Protein AF-A0A2G8L8P5-F1 (afdb_monomer_lite)

Structure (mmCIF, N/CA/C/O backbone):
data_AF-A0A2G8L8P5-F1
#
_entry.id   AF-A0A2G8L8P5-F1
#
loop_
_atom_site.group_PDB
_atom_site.id
_atom_site.type_symbol
_atom_site.label_atom_id
_atom_site.label_alt_id
_atom_site.label_comp_id
_atom_site.label_asym_id
_atom_site.label_entity_id
_atom_site.label_seq_id
_atom_site.pdbx_PDB_ins_code
_atom_site.Cartn_x
_atom_site.Cartn_y
_atom_site.Cartn_z
_atom_site.occupancy
_atom_site.B_iso_or_equiv
_atom_site.auth_seq_id
_atom_site.auth_comp_id
_atom_site.auth_asym_id
_atom_site.auth_atom_id
_atom_site.pdbx_PDB_model_num
ATOM 1 N N . MET A 1 1 ? 29.210 6.444 -9.069 1.00 29.59 1 MET A N 1
ATOM 2 C CA . MET A 1 1 ? 28.571 5.129 -8.882 1.00 29.59 1 MET A CA 1
ATOM 3 C C . MET A 1 1 ? 27.091 5.355 -9.103 1.00 29.59 1 MET A C 1
ATOM 5 O O . MET A 1 1 ? 26.389 5.757 -8.190 1.00 29.59 1 MET A O 1
ATOM 9 N N . PHE A 1 2 ? 26.685 5.284 -10.366 1.00 36.03 2 PHE A N 1
ATOM 10 C CA . PHE A 1 2 ? 25.280 5.262 -10.742 1.00 36.03 2 PHE A CA 1
ATOM 11 C C . PHE A 1 2 ? 24.683 3.933 -10.255 1.00 36.03 2 PHE A C 1
ATOM 13 O O . PHE A 1 2 ? 25.421 2.949 -10.174 1.00 36.03 2 PHE A O 1
ATOM 20 N N . VAL A 1 3 ? 23.368 3.833 -10.089 1.00 43.69 3 VAL A N 1
ATOM 21 C CA . VAL A 1 3 ? 22.711 2.532 -10.300 1.00 43.69 3 VAL A CA 1
ATOM 22 C C . VAL A 1 3 ? 22.468 2.357 -11.818 1.00 43.69 3 VAL A C 1
ATOM 24 O O . VAL A 1 3 ? 21.423 1.934 -12.272 1.00 43.69 3 VAL A O 1
ATOM 27 N N . SER A 1 4 ? 23.462 2.709 -12.651 1.00 47.38 4 SER A N 1
ATOM 28 C CA . SER A 1 4 ? 23.425 2.583 -14.115 1.00 47.38 4 SER A CA 1
ATOM 29 C C . SER A 1 4 ? 23.691 1.125 -14.459 1.00 47.38 4 SER A C 1
ATOM 31 O O . SER A 1 4 ? 24.840 0.706 -14.617 1.00 47.38 4 SER A O 1
ATOM 33 N N . GLY A 1 5 ? 22.639 0.324 -14.493 1.00 52.06 5 GLY A N 1
ATOM 34 C CA . GLY A 1 5 ? 22.720 -1.070 -14.930 1.00 52.06 5 GLY A CA 1
ATOM 35 C C . GLY A 1 5 ? 21.639 -1.457 -15.929 1.00 52.06 5 GLY A C 1
ATOM 36 O O . GLY A 1 5 ? 21.677 -2.565 -16.461 1.00 52.06 5 GLY A O 1
ATOM 37 N N . LEU A 1 6 ? 20.674 -0.573 -16.182 1.00 58.09 6 LEU A N 1
ATOM 38 C CA . LEU A 1 6 ? 19.640 -0.808 -17.173 1.00 58.09 6 LEU A CA 1
ATOM 39 C C . LEU A 1 6 ? 20.175 -0.397 -18.547 1.00 58.09 6 LEU A C 1
ATOM 41 O O . LEU A 1 6 ? 20.714 0.690 -18.718 1.00 58.09 6 LEU A O 1
ATOM 45 N N . SER A 1 7 ? 20.081 -1.330 -19.491 1.00 64.06 7 SER A N 1
ATOM 46 C CA . SER A 1 7 ? 20.456 -1.144 -20.894 1.00 64.06 7 SER A CA 1
ATOM 47 C C . SER A 1 7 ? 19.718 0.036 -21.516 1.00 64.06 7 SER A C 1
ATOM 49 O O . SER A 1 7 ? 18.575 0.276 -21.145 1.00 64.06 7 SER A O 1
ATOM 51 N N . ASP A 1 8 ? 20.312 0.713 -22.499 1.00 74.12 8 ASP A N 1
ATOM 52 C CA . ASP A 1 8 ? 19.611 1.730 -23.303 1.00 74.12 8 ASP A CA 1
ATOM 53 C C . ASP A 1 8 ? 18.510 1.110 -24.194 1.00 74.12 8 ASP A C 1
ATOM 55 O O . ASP A 1 8 ? 17.698 1.818 -24.785 1.00 74.12 8 ASP A O 1
ATOM 59 N N . ASP A 1 9 ? 18.461 -0.223 -24.301 1.00 84.44 9 ASP A N 1
ATOM 60 C CA . ASP A 1 9 ? 17.405 -0.945 -25.006 1.00 84.44 9 ASP A CA 1
ATOM 61 C C . ASP A 1 9 ? 16.148 -1.105 -24.134 1.00 84.44 9 ASP A C 1
ATOM 63 O O . ASP A 1 9 ? 16.126 -1.879 -23.170 1.00 84.44 9 ASP A O 1
ATOM 67 N N . GLU A 1 10 ? 15.058 -0.442 -24.537 1.00 86.56 10 GLU A N 1
ATOM 68 C CA . GLU A 1 10 ? 13.733 -0.548 -23.912 1.00 86.56 10 GLU A CA 1
ATOM 69 C C . GLU A 1 10 ? 13.267 -2.003 -23.724 1.00 86.56 10 GLU A C 1
ATOM 71 O O . GLU A 1 10 ? 12.556 -2.315 -22.760 1.00 86.56 10 GLU A O 1
ATOM 76 N N . THR A 1 11 ? 13.638 -2.910 -24.636 1.00 86.81 11 THR A N 1
ATOM 77 C CA . THR A 1 11 ? 13.249 -4.326 -24.564 1.00 86.81 11 THR A CA 1
ATOM 78 C C . THR A 1 11 ? 13.912 -4.999 -23.371 1.00 86.81 11 THR A C 1
ATOM 80 O O . THR A 1 11 ? 13.237 -5.645 -22.563 1.00 86.81 11 THR A O 1
ATOM 83 N N . GLN A 1 12 ? 15.218 -4.800 -23.215 1.00 87.06 12 GLN A N 1
ATOM 84 C CA . GLN A 1 12 ? 15.970 -5.306 -22.078 1.00 87.06 12 GLN A CA 1
ATOM 85 C C . GLN A 1 12 ? 15.520 -4.659 -20.758 1.00 87.06 12 GLN A C 1
ATOM 87 O O . GLN A 1 12 ? 15.358 -5.374 -19.768 1.00 87.06 12 GLN A O 1
ATOM 92 N N . GLN A 1 13 ? 15.242 -3.350 -20.735 1.00 89.81 13 GLN A N 1
ATOM 93 C CA . GLN A 1 13 ? 14.684 -2.672 -19.554 1.00 89.81 13 GLN A CA 1
ATOM 94 C C . GLN A 1 13 ? 13.337 -3.279 -19.128 1.00 89.81 13 GLN A C 1
ATOM 96 O O . GLN A 1 13 ? 13.139 -3.616 -17.959 1.00 89.81 13 GLN A O 1
ATOM 101 N N . THR A 1 14 ? 12.430 -3.479 -20.092 1.00 90.38 14 THR A N 1
ATOM 102 C CA . THR A 1 14 ? 11.118 -4.108 -19.866 1.00 90.38 14 THR A CA 1
ATOM 103 C C . THR A 1 14 ? 11.284 -5.520 -19.300 1.00 90.38 14 THR A C 1
ATOM 105 O O . THR A 1 14 ? 10.604 -5.889 -18.344 1.00 90.38 14 THR A O 1
ATOM 108 N N . TYR A 1 15 ? 12.205 -6.311 -19.859 1.00 90.56 15 TYR A N 1
ATOM 109 C CA . TYR A 1 15 ? 12.471 -7.673 -19.395 1.00 90.56 15 TYR A CA 1
ATOM 110 C C . TYR A 1 15 ? 12.980 -7.707 -17.947 1.00 90.56 15 TYR A C 1
ATOM 112 O O . TYR A 1 15 ? 12.487 -8.495 -17.140 1.00 90.56 15 TYR A O 1
ATOM 120 N N . ILE A 1 16 ? 13.919 -6.823 -17.590 1.00 91.31 16 ILE A N 1
ATOM 121 C CA . ILE A 1 16 ? 14.451 -6.737 -16.222 1.00 91.31 16 ILE A CA 1
ATOM 122 C C . ILE A 1 16 ? 13.334 -6.389 -15.231 1.00 91.31 16 ILE A C 1
ATOM 124 O O . ILE A 1 16 ? 13.173 -7.073 -14.219 1.00 91.31 16 ILE A O 1
ATOM 128 N N . LEU A 1 17 ? 12.523 -5.372 -15.535 1.00 93.19 17 LEU A N 1
ATOM 129 C CA . LEU A 1 17 ? 11.397 -4.973 -14.687 1.00 93.19 17 LEU A CA 1
ATOM 130 C C . LEU A 1 17 ? 10.361 -6.098 -14.546 1.00 93.19 17 LEU A C 1
ATOM 132 O O . LEU A 1 17 ? 9.857 -6.340 -13.448 1.00 93.19 17 LEU A O 1
ATOM 136 N N . TYR A 1 18 ? 10.076 -6.832 -15.622 1.00 92.56 18 TYR A N 1
ATOM 137 C CA . TYR A 1 18 ? 9.172 -7.980 -15.583 1.00 92.56 18 TYR A CA 1
ATOM 138 C C . TYR A 1 18 ? 9.672 -9.088 -14.641 1.00 92.56 18 TYR A C 1
ATOM 140 O O . TYR A 1 18 ? 8.906 -9.601 -13.819 1.00 92.56 18 TYR A O 1
ATOM 148 N N . GLU A 1 19 ? 10.961 -9.429 -14.700 1.00 93.00 19 GLU A N 1
ATOM 149 C CA . GLU A 1 19 ? 11.543 -10.446 -13.820 1.00 93.00 19 GLU A CA 1
ATOM 150 C C . GLU A 1 19 ? 11.578 -9.998 -12.350 1.00 93.00 19 GLU A C 1
ATOM 152 O O . GLU A 1 19 ? 11.257 -10.794 -11.464 1.00 93.00 19 GLU A O 1
ATOM 157 N N . LEU A 1 20 ? 11.872 -8.722 -12.072 1.00 93.69 20 LEU A N 1
ATOM 158 C CA . LEU A 1 20 ? 11.808 -8.168 -10.711 1.00 93.69 20 LEU A CA 1
ATOM 159 C C . LEU A 1 20 ? 10.391 -8.256 -10.126 1.00 93.69 20 LEU A C 1
ATOM 161 O O . LEU A 1 20 ? 10.219 -8.656 -8.971 1.00 93.69 20 LEU A O 1
ATOM 165 N N . GLN A 1 21 ? 9.372 -7.937 -10.929 1.00 91.50 21 GLN A N 1
ATOM 166 C CA . GLN A 1 21 ? 7.969 -8.065 -10.535 1.00 91.50 21 GLN A CA 1
ATOM 167 C C . GLN A 1 21 ? 7.609 -9.524 -10.219 1.00 91.50 21 GLN A C 1
ATOM 169 O O . GLN A 1 21 ? 6.993 -9.807 -9.190 1.00 91.50 21 GLN A O 1
ATOM 174 N N . LYS A 1 22 ? 8.005 -10.461 -11.086 1.00 90.62 22 LYS A N 1
ATOM 175 C CA . LYS A 1 22 ? 7.733 -11.898 -10.927 1.00 90.62 22 LYS A CA 1
ATOM 176 C C . LYS A 1 22 ? 8.379 -12.484 -9.669 1.00 90.62 22 LYS A C 1
ATOM 178 O O . LYS A 1 22 ? 7.794 -13.357 -9.035 1.00 90.62 22 LYS A O 1
ATOM 183 N N . GLN A 1 23 ? 9.553 -11.983 -9.293 1.00 92.00 23 GLN A N 1
ATOM 184 C CA . GLN A 1 23 ? 10.257 -12.366 -8.066 1.00 92.00 23 GLN A CA 1
ATOM 185 C C . GLN A 1 23 ? 9.723 -11.651 -6.811 1.00 92.00 23 GLN A C 1
ATOM 187 O O . GLN A 1 23 ? 10.193 -11.918 -5.708 1.00 92.00 23 GLN A O 1
ATOM 192 N N . GLY A 1 24 ? 8.755 -10.736 -6.949 1.00 89.50 24 GLY A N 1
ATOM 193 C CA . GLY A 1 24 ? 8.222 -9.949 -5.834 1.00 89.50 24 GLY A CA 1
ATOM 194 C C . GLY A 1 24 ? 9.226 -8.944 -5.257 1.00 89.50 24 GLY A C 1
ATOM 195 O O . GLY A 1 24 ? 9.065 -8.494 -4.122 1.00 89.50 24 GLY A O 1
ATOM 196 N N . MET A 1 25 ? 10.263 -8.575 -6.018 1.00 92.75 25 MET A N 1
ATOM 197 C CA . MET A 1 25 ? 11.330 -7.656 -5.603 1.00 92.75 25 MET A CA 1
ATOM 198 C C . MET A 1 25 ? 10.901 -6.188 -5.737 1.00 92.75 25 MET A C 1
ATOM 200 O O . MET A 1 25 ? 11.571 -5.377 -6.371 1.00 92.75 25 MET A O 1
ATOM 204 N N . TRP A 1 26 ? 9.772 -5.835 -5.127 1.00 93.75 26 TRP A N 1
ATOM 205 C CA . TRP A 1 26 ? 9.068 -4.577 -5.381 1.00 93.75 26 TRP A CA 1
ATOM 206 C C . TRP A 1 26 ? 9.872 -3.307 -5.105 1.00 93.75 26 TRP A C 1
ATOM 208 O O . TRP A 1 26 ? 9.777 -2.379 -5.894 1.00 93.75 26 TRP A O 1
ATOM 218 N N . ASN A 1 27 ? 10.690 -3.238 -4.050 1.00 91.50 27 ASN A N 1
ATOM 219 C CA . ASN A 1 27 ? 11.490 -2.023 -3.821 1.00 91.50 27 ASN A CA 1
ATOM 220 C C . ASN A 1 27 ? 12.518 -1.808 -4.947 1.00 91.50 27 ASN A C 1
ATOM 222 O O . ASN A 1 27 ? 12.636 -0.702 -5.455 1.00 91.50 27 ASN A O 1
ATOM 226 N N . VAL A 1 28 ? 13.195 -2.880 -5.383 1.00 92.19 28 VAL A N 1
ATOM 227 C CA . VAL A 1 28 ? 14.168 -2.815 -6.490 1.00 92.19 28 VAL A CA 1
ATOM 228 C C . VAL A 1 28 ? 13.455 -2.511 -7.804 1.00 92.19 28 VAL A C 1
ATOM 230 O O . VAL A 1 28 ? 13.924 -1.694 -8.583 1.00 92.19 28 VAL A O 1
ATOM 233 N N . PHE A 1 29 ? 12.289 -3.124 -8.026 1.00 94.38 29 PHE A N 1
ATOM 234 C CA . PHE A 1 29 ? 11.432 -2.792 -9.158 1.00 94.38 29 PHE A CA 1
ATOM 235 C C . PHE A 1 29 ? 11.084 -1.301 -9.180 1.00 94.38 29 PHE A C 1
ATOM 237 O O . PHE A 1 29 ? 11.199 -0.686 -10.228 1.00 94.38 29 PHE A O 1
ATOM 244 N N . ILE A 1 30 ? 10.667 -0.725 -8.048 1.00 94.75 30 ILE A N 1
ATOM 245 C CA . ILE A 1 30 ? 10.256 0.682 -7.955 1.00 94.75 30 ILE A CA 1
ATOM 246 C C . ILE A 1 30 ? 11.441 1.618 -8.214 1.00 94.75 30 ILE A C 1
ATOM 248 O O . ILE A 1 30 ? 11.274 2.612 -8.917 1.00 94.75 30 ILE A O 1
ATOM 252 N N . ASP A 1 31 ? 12.631 1.280 -7.717 1.00 92.12 31 ASP A N 1
ATOM 253 C CA . ASP A 1 31 ? 13.847 2.046 -8.007 1.00 92.12 31 ASP A CA 1
ATOM 254 C C . ASP A 1 31 ? 14.172 2.018 -9.503 1.00 92.12 31 ASP A C 1
ATOM 256 O O . ASP A 1 31 ? 14.277 3.067 -10.133 1.00 92.12 31 ASP A O 1
ATOM 260 N N . CYS A 1 32 ? 14.212 0.828 -10.109 1.00 92.44 32 CYS A N 1
ATOM 261 C CA . CYS A 1 32 ? 14.435 0.682 -11.547 1.00 92.44 32 CYS A CA 1
ATOM 262 C C . CYS A 1 32 ? 13.332 1.355 -12.384 1.00 92.44 32 CYS A C 1
ATOM 264 O O . CYS A 1 32 ? 13.611 1.948 -13.421 1.00 92.44 32 CYS A O 1
ATOM 266 N N . PHE A 1 33 ? 12.074 1.291 -11.945 1.00 93.75 33 PHE A N 1
ATOM 267 C CA . PHE A 1 33 ? 10.941 1.931 -12.613 1.00 93.75 33 PHE A CA 1
ATOM 268 C C . PHE A 1 33 ? 11.102 3.455 -12.658 1.00 93.75 33 PHE A C 1
ATOM 270 O O . PHE A 1 33 ? 10.737 4.078 -13.653 1.00 93.75 33 PHE A O 1
ATOM 277 N N . HIS A 1 34 ? 11.671 4.052 -11.609 1.00 91.44 34 HIS A N 1
ATOM 278 C CA . HIS A 1 34 ? 11.949 5.485 -11.554 1.00 91.44 34 HIS A CA 1
ATOM 279 C C . HIS A 1 34 ? 13.127 5.913 -12.449 1.00 91.44 34 HIS A C 1
ATOM 281 O O . HIS A 1 34 ? 13.258 7.095 -12.763 1.00 91.44 34 HIS A O 1
ATOM 287 N N . GLU A 1 35 ? 13.964 4.980 -12.904 1.00 90.00 35 GLU A N 1
ATOM 288 C CA . GLU A 1 35 ? 15.125 5.277 -13.753 1.00 90.00 35 GLU A CA 1
ATOM 289 C C . GLU A 1 35 ? 14.849 5.126 -15.255 1.00 90.00 35 GLU A C 1
ATOM 291 O O . GLU A 1 35 ? 15.556 5.722 -16.061 1.00 90.00 35 GLU A O 1
ATOM 296 N N . VAL A 1 36 ? 13.822 4.366 -15.651 1.00 90.31 36 VAL A N 1
ATOM 297 C CA . VAL A 1 36 ? 13.490 4.155 -17.072 1.00 90.31 36 VAL A CA 1
ATOM 298 C C . VAL A 1 36 ? 12.614 5.266 -17.645 1.00 90.31 36 VAL A C 1
ATOM 300 O O . VAL A 1 36 ? 11.925 5.986 -16.915 1.00 90.31 36 VAL A O 1
ATOM 303 N N . ASP A 1 37 ? 12.579 5.364 -18.972 1.00 88.94 37 ASP A N 1
ATOM 304 C CA . ASP A 1 37 ? 11.757 6.338 -19.681 1.00 88.94 37 ASP A CA 1
ATOM 305 C C . ASP A 1 37 ? 10.255 6.035 -19.596 1.00 88.94 37 ASP A 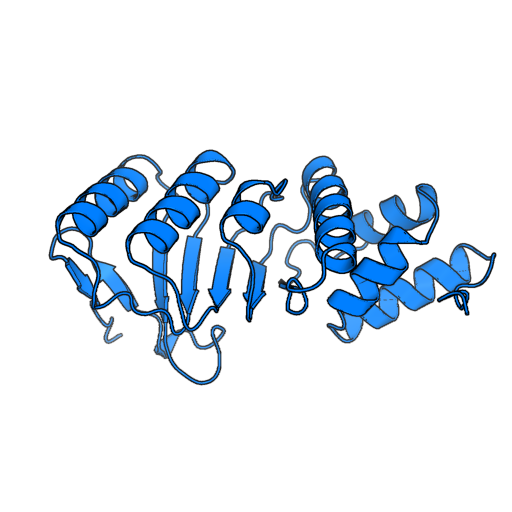C 1
ATOM 307 O O . ASP A 1 37 ? 9.797 4.906 -19.380 1.00 88.94 37 ASP A O 1
ATOM 311 N N . PHE A 1 38 ? 9.454 7.076 -19.826 1.00 88.38 38 PHE A N 1
ATOM 312 C CA . PHE A 1 38 ? 7.995 7.015 -19.757 1.00 88.38 38 PHE A CA 1
ATOM 313 C C . PHE A 1 38 ? 7.349 5.887 -20.595 1.00 88.38 38 PHE A C 1
ATOM 315 O O . PHE A 1 38 ? 6.430 5.241 -20.078 1.00 88.38 38 PHE A O 1
ATOM 322 N N . PRO A 1 39 ? 7.787 5.580 -21.839 1.00 90.00 39 PRO A N 1
ATOM 323 C CA . PRO A 1 39 ? 7.222 4.471 -22.613 1.00 90.00 39 PRO A CA 1
ATOM 324 C C . PRO A 1 39 ? 7.369 3.114 -21.914 1.00 90.00 39 PRO A C 1
ATOM 326 O O . PRO A 1 39 ? 6.421 2.322 -21.899 1.00 90.00 39 PRO A O 1
ATOM 329 N N . VAL A 1 40 ? 8.520 2.869 -21.280 1.00 91.06 40 VAL A N 1
ATOM 330 C CA . VAL A 1 40 ? 8.798 1.635 -20.536 1.00 91.06 40 VAL A CA 1
ATOM 331 C C . VAL A 1 40 ? 7.964 1.590 -19.262 1.00 91.06 40 VAL A C 1
ATOM 333 O O . VAL A 1 40 ? 7.283 0.591 -19.025 1.00 91.06 40 VAL A O 1
ATOM 336 N N . ARG A 1 41 ? 7.904 2.690 -18.495 1.00 92.38 41 ARG A N 1
ATOM 337 C CA . ARG A 1 41 ? 7.032 2.796 -17.308 1.00 92.38 41 ARG A CA 1
ATOM 338 C C . ARG A 1 41 ? 5.588 2.447 -17.641 1.00 92.38 41 ARG A C 1
ATOM 340 O O . ARG A 1 41 ? 4.984 1.587 -17.002 1.00 92.38 41 ARG A O 1
ATOM 347 N N . LYS A 1 42 ? 5.042 3.072 -18.686 1.00 89.81 42 LYS A N 1
ATOM 348 C CA . LYS A 1 42 ? 3.660 2.854 -19.118 1.00 89.81 42 LYS A CA 1
ATOM 349 C C . LYS A 1 42 ? 3.416 1.404 -19.534 1.00 89.81 42 LYS A C 1
ATOM 351 O O . LYS A 1 42 ? 2.416 0.812 -19.128 1.00 89.81 42 LYS A O 1
ATOM 356 N N . ARG A 1 43 ? 4.340 0.815 -20.303 1.00 91.25 43 ARG A N 1
ATOM 357 C CA . ARG A 1 43 ? 4.275 -0.601 -20.688 1.00 91.25 43 ARG A CA 1
ATOM 358 C C . ARG A 1 43 ? 4.251 -1.499 -19.454 1.00 91.25 43 ARG A C 1
ATOM 360 O O . ARG A 1 43 ? 3.396 -2.378 -19.381 1.00 91.25 43 ARG A O 1
ATOM 367 N N . MET A 1 44 ? 5.116 -1.240 -18.475 1.00 92.62 44 MET A N 1
ATOM 368 C CA . MET A 1 44 ? 5.194 -2.031 -17.247 1.00 92.62 44 MET A CA 1
ATOM 369 C C . MET A 1 44 ? 3.925 -1.961 -16.400 1.00 92.62 44 MET A C 1
ATOM 371 O O . MET A 1 44 ? 3.467 -2.994 -15.918 1.00 92.62 44 MET A O 1
ATOM 375 N N . ILE A 1 45 ? 3.306 -0.784 -16.264 1.00 91.19 45 ILE A N 1
ATOM 376 C CA . ILE A 1 45 ? 2.013 -0.672 -15.573 1.00 91.19 45 ILE A CA 1
ATOM 377 C C . ILE A 1 45 ? 0.926 -1.468 -16.308 1.00 91.19 45 ILE A C 1
ATOM 379 O O . ILE A 1 45 ? 0.135 -2.156 -15.667 1.00 91.19 45 ILE A O 1
ATOM 383 N N . HIS A 1 46 ? 0.903 -1.432 -17.643 1.00 87.12 46 HIS A N 1
ATOM 384 C CA . HIS A 1 46 ? -0.130 -2.109 -18.430 1.00 87.12 46 HIS A CA 1
ATOM 385 C C . HIS A 1 46 ? -0.030 -3.642 -18.398 1.00 87.12 46 HIS A C 1
ATOM 387 O O . HIS A 1 46 ? -1.051 -4.327 -18.429 1.00 87.12 46 HIS A O 1
ATOM 393 N N . VAL A 1 47 ? 1.188 -4.188 -18.335 1.00 89.12 47 VAL A N 1
ATOM 394 C CA . VAL A 1 47 ? 1.414 -5.643 -18.231 1.00 89.12 47 VAL A CA 1
ATOM 395 C C . VAL A 1 47 ? 1.365 -6.150 -16.789 1.00 89.12 47 VAL A C 1
ATOM 397 O O . VAL A 1 47 ? 1.429 -7.358 -16.553 1.00 89.12 47 VAL A O 1
ATOM 400 N N . MET A 1 48 ? 1.247 -5.250 -15.810 1.00 88.62 48 MET A N 1
ATOM 401 C CA . MET A 1 48 ? 1.117 -5.629 -14.412 1.00 88.62 48 MET A CA 1
ATOM 402 C C . MET A 1 48 ? -0.165 -6.435 -14.200 1.00 88.62 48 MET A C 1
ATOM 404 O O . MET A 1 48 ? -1.242 -6.079 -14.682 1.00 88.62 48 MET A O 1
ATOM 408 N N . ASN A 1 49 ? -0.072 -7.522 -13.428 1.00 88.44 49 ASN A N 1
ATOM 409 C CA . ASN A 1 49 ? -1.257 -8.283 -13.058 1.00 88.44 49 ASN A CA 1
ATOM 410 C C . ASN A 1 49 ? -2.240 -7.353 -12.331 1.00 88.44 49 ASN A C 1
ATOM 412 O O . ASN A 1 49 ? -1.896 -6.725 -11.331 1.00 88.44 49 ASN A O 1
ATOM 416 N N . ARG A 1 50 ? -3.485 -7.286 -12.813 1.00 87.50 50 ARG A N 1
ATOM 417 C CA . ARG A 1 50 ? -4.530 -6.453 -12.209 1.00 87.50 50 ARG A CA 1
ATOM 418 C C . ARG A 1 50 ? -4.722 -6.743 -10.724 1.00 87.50 50 ARG A C 1
ATOM 420 O O . ARG A 1 50 ? -4.981 -5.820 -9.965 1.00 87.50 50 ARG A O 1
ATOM 427 N N . ASN A 1 51 ? -4.540 -7.993 -10.317 1.00 90.00 51 ASN A N 1
ATOM 428 C CA . ASN A 1 51 ? -4.688 -8.441 -8.938 1.00 90.00 51 ASN A CA 1
ATOM 429 C C . ASN A 1 51 ? -3.329 -8.558 -8.229 1.00 90.00 51 ASN A C 1
ATOM 431 O O . ASN A 1 51 ? -3.215 -9.285 -7.244 1.00 90.00 51 ASN A O 1
ATOM 435 N N . ALA A 1 52 ? -2.291 -7.877 -8.734 1.00 91.06 52 ALA A N 1
ATOM 436 C CA . ALA A 1 52 ? -0.963 -7.905 -8.141 1.00 91.06 52 ALA A CA 1
ATOM 437 C C . ALA A 1 52 ? -0.988 -7.469 -6.674 1.00 91.06 52 ALA A C 1
ATOM 439 O O . ALA A 1 52 ? -1.737 -6.583 -6.252 1.00 91.06 52 ALA A O 1
ATOM 440 N N . GLU A 1 53 ? -0.115 -8.109 -5.912 1.00 93.56 53 GLU A N 1
ATOM 441 C CA . GLU A 1 53 ? 0.214 -7.749 -4.549 1.00 93.56 53 GLU A CA 1
ATOM 442 C C . GLU A 1 53 ? 1.539 -6.995 -4.567 1.00 93.56 53 GLU A C 1
ATOM 444 O O . GLU A 1 53 ? 2.567 -7.584 -4.902 1.00 93.56 53 GLU A O 1
ATOM 449 N N . ILE A 1 54 ? 1.514 -5.713 -4.208 1.00 94.25 54 ILE A N 1
ATOM 450 C CA . ILE A 1 54 ? 2.698 -4.854 -4.158 1.00 94.25 54 ILE A CA 1
ATOM 451 C C . ILE A 1 54 ? 3.085 -4.649 -2.704 1.00 94.25 54 ILE A C 1
ATOM 453 O O . ILE A 1 54 ? 2.326 -4.051 -1.941 1.00 94.25 54 ILE A O 1
ATOM 457 N N . THR A 1 55 ? 4.273 -5.123 -2.333 1.00 94.31 55 THR A N 1
ATOM 458 C CA . THR A 1 55 ? 4.801 -4.983 -0.972 1.00 94.31 55 THR A CA 1
ATOM 459 C C . THR A 1 55 ? 5.912 -3.943 -0.919 1.00 94.31 55 THR A C 1
ATOM 461 O O . THR A 1 55 ? 6.969 -4.118 -1.513 1.00 94.31 55 THR A O 1
ATOM 464 N N . ILE A 1 56 ? 5.674 -2.867 -0.178 1.00 94.12 56 ILE A N 1
ATOM 465 C CA . ILE A 1 56 ? 6.564 -1.721 -0.005 1.00 94.12 56 ILE A CA 1
ATOM 466 C C . ILE A 1 56 ? 7.175 -1.816 1.394 1.00 94.12 56 ILE A C 1
ATOM 468 O O . ILE A 1 56 ? 6.431 -1.774 2.376 1.00 94.12 56 ILE A O 1
ATOM 472 N N . THR A 1 57 ? 8.507 -1.954 1.493 1.00 88.44 57 THR A N 1
ATOM 473 C CA . THR A 1 57 ? 9.181 -2.198 2.789 1.00 88.44 57 THR A CA 1
ATOM 474 C C . THR A 1 57 ? 10.299 -1.229 3.177 1.00 88.44 57 THR A C 1
ATOM 476 O O . THR A 1 57 ? 10.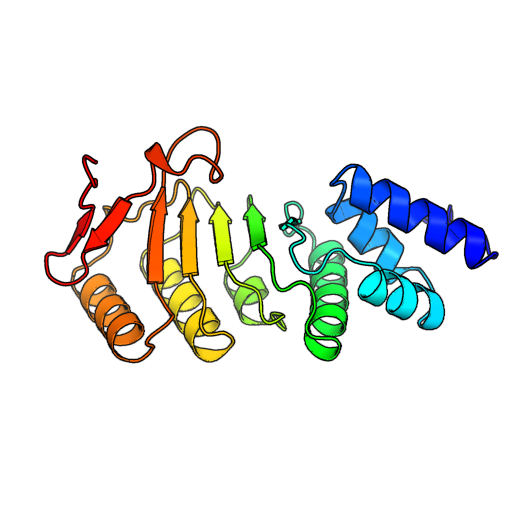626 -1.131 4.358 1.00 88.44 57 THR A O 1
ATOM 479 N N . LYS A 1 58 ? 10.899 -0.497 2.226 1.00 79.81 58 LYS A N 1
ATOM 480 C CA . LYS A 1 58 ? 12.111 0.327 2.456 1.00 79.81 58 LYS A CA 1
ATOM 481 C C . LYS A 1 58 ? 11.860 1.841 2.481 1.00 79.81 58 LYS A C 1
ATOM 483 O O . LYS A 1 58 ? 12.624 2.630 1.940 1.00 79.81 58 LYS A O 1
ATOM 488 N N . THR A 1 59 ? 10.756 2.271 3.074 1.00 80.38 59 THR A N 1
ATOM 489 C CA . THR A 1 59 ? 10.291 3.674 3.028 1.00 80.38 59 THR A CA 1
ATOM 490 C C . THR A 1 59 ? 10.849 4.567 4.138 1.00 80.38 59 THR A C 1
ATOM 492 O O . THR A 1 59 ? 10.292 5.622 4.425 1.00 80.38 59 THR A O 1
ATOM 495 N N . ASP A 1 60 ? 11.919 4.164 4.806 1.00 79.81 60 ASP A N 1
ATOM 496 C CA . ASP A 1 60 ? 12.651 4.979 5.778 1.00 79.81 60 ASP A CA 1
ATOM 497 C C . ASP A 1 60 ? 13.639 5.950 5.108 1.00 79.81 60 ASP A C 1
ATOM 499 O O . ASP A 1 60 ? 13.991 6.973 5.694 1.00 79.81 60 ASP A O 1
ATOM 503 N N . MET A 1 61 ? 14.023 5.683 3.858 1.00 84.56 61 MET A N 1
ATOM 504 C CA . MET A 1 61 ? 14.908 6.538 3.066 1.00 84.56 61 MET A CA 1
ATOM 505 C C . MET A 1 61 ? 14.117 7.546 2.208 1.00 84.56 61 MET A C 1
ATOM 507 O O . MET A 1 61 ? 13.231 7.125 1.460 1.00 84.56 61 MET A O 1
ATOM 511 N N . PRO A 1 62 ? 14.456 8.855 2.222 1.00 88.25 62 PRO A N 1
ATOM 512 C CA . PRO A 1 62 ? 13.765 9.867 1.410 1.00 88.25 62 PRO A CA 1
ATOM 513 C C . PRO A 1 62 ? 13.756 9.568 -0.095 1.00 88.25 62 PRO A C 1
ATOM 515 O O . PRO A 1 62 ? 12.748 9.785 -0.758 1.00 88.25 62 PRO A O 1
ATOM 518 N N . TYR A 1 63 ? 14.854 9.020 -0.623 1.00 89.56 63 TYR A N 1
ATOM 519 C CA . TYR A 1 63 ? 14.944 8.610 -2.027 1.00 89.56 63 TYR A CA 1
ATOM 520 C C . TYR A 1 6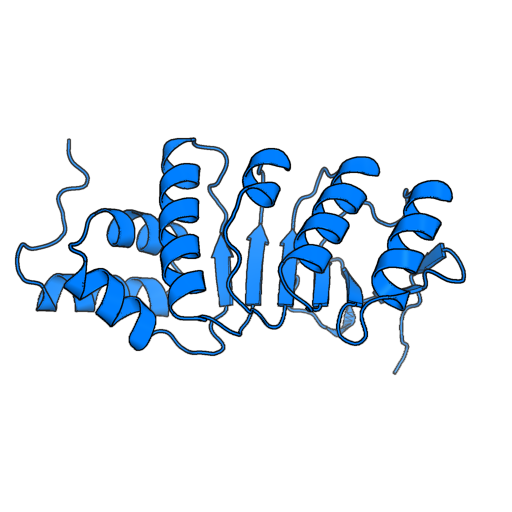3 ? 13.904 7.530 -2.375 1.00 89.56 63 TYR A C 1
ATOM 522 O O . TYR A 1 63 ? 13.143 7.691 -3.323 1.00 89.56 63 TYR A O 1
ATOM 530 N N . GLN A 1 64 ? 13.777 6.485 -1.547 1.00 90.44 64 GLN A N 1
ATOM 531 C CA . GLN A 1 64 ? 12.764 5.448 -1.768 1.00 90.44 64 GLN A CA 1
ATOM 532 C C . GLN A 1 64 ? 11.344 6.010 -1.649 1.00 90.44 64 GLN A C 1
ATOM 534 O O . GLN A 1 64 ? 10.461 5.607 -2.400 1.00 90.44 64 GLN A O 1
ATOM 539 N N . GLN A 1 65 ? 11.106 6.927 -0.705 1.00 93.00 65 GLN A N 1
ATOM 540 C CA . GLN A 1 65 ? 9.801 7.578 -0.561 1.00 93.00 65 GLN A CA 1
ATOM 541 C C . GLN A 1 65 ? 9.404 8.303 -1.851 1.00 93.00 65 GLN A C 1
ATOM 543 O O . GLN A 1 65 ? 8.282 8.121 -2.318 1.00 93.00 65 GLN A O 1
ATOM 548 N N . HIS A 1 66 ? 10.333 9.049 -2.455 1.00 93.31 66 HIS A N 1
ATOM 549 C CA . HIS A 1 66 ? 10.103 9.718 -3.732 1.00 93.31 66 HIS A CA 1
ATOM 550 C C . HIS A 1 66 ? 9.773 8.723 -4.856 1.00 93.31 66 HIS A C 1
ATOM 552 O O . HIS A 1 66 ? 8.762 8.882 -5.538 1.00 93.31 66 HIS A O 1
ATOM 558 N N . ASN A 1 67 ? 10.558 7.650 -4.994 1.00 94.50 67 ASN A N 1
ATOM 559 C CA . ASN A 1 67 ? 10.328 6.632 -6.024 1.00 94.50 67 ASN A CA 1
ATOM 560 C C . ASN A 1 67 ? 8.974 5.924 -5.847 1.00 94.50 67 ASN A C 1
ATOM 562 O O . ASN A 1 67 ? 8.269 5.652 -6.818 1.00 94.50 67 ASN A O 1
ATOM 566 N N . VAL A 1 68 ? 8.579 5.640 -4.601 1.00 95.50 68 VAL A N 1
ATOM 567 C CA . VAL A 1 68 ? 7.270 5.048 -4.281 1.00 95.50 68 VAL A CA 1
ATOM 568 C C . VAL A 1 68 ? 6.130 6.012 -4.610 1.00 95.50 68 VAL A C 1
ATOM 570 O O . VAL A 1 68 ? 5.104 5.574 -5.128 1.00 95.50 68 VAL A O 1
ATOM 573 N N . GLU A 1 69 ? 6.285 7.304 -4.323 1.00 95.12 69 GLU A N 1
ATOM 574 C CA . GLU A 1 69 ? 5.291 8.326 -4.661 1.00 95.12 69 GLU A CA 1
ATOM 575 C C . GLU A 1 69 ? 5.078 8.430 -6.177 1.00 95.12 69 GLU A C 1
ATOM 577 O O . GLU A 1 69 ? 3.932 8.411 -6.635 1.00 95.12 69 GLU A O 1
ATOM 582 N N . ASP A 1 70 ? 6.164 8.471 -6.949 1.00 94.06 70 ASP A N 1
ATOM 583 C CA . ASP A 1 70 ? 6.130 8.499 -8.414 1.00 94.06 70 ASP A CA 1
ATOM 584 C C . ASP A 1 70 ? 5.463 7.234 -8.978 1.00 94.06 70 ASP A C 1
ATOM 586 O O . ASP A 1 70 ? 4.469 7.301 -9.707 1.00 94.06 70 ASP A O 1
ATOM 590 N N . PHE A 1 71 ? 5.916 6.058 -8.536 1.00 95.38 71 PHE A N 1
ATOM 591 C CA . PHE A 1 71 ? 5.350 4.778 -8.954 1.00 95.38 71 PHE A CA 1
ATOM 592 C C . PHE A 1 71 ? 3.847 4.663 -8.655 1.00 95.38 71 PHE A C 1
ATOM 594 O O . PHE A 1 71 ? 3.063 4.271 -9.527 1.00 95.38 71 PHE A O 1
ATOM 601 N N . LEU A 1 72 ? 3.418 5.020 -7.440 1.00 95.31 72 LEU A N 1
ATOM 602 C CA . LEU A 1 72 ? 2.006 4.963 -7.062 1.00 95.31 72 LEU A CA 1
ATOM 603 C C . LEU A 1 72 ? 1.166 6.017 -7.796 1.00 95.31 72 LEU A C 1
ATOM 605 O O . LEU A 1 72 ? -0.002 5.764 -8.095 1.00 95.31 72 LEU A O 1
ATOM 609 N N . THR A 1 73 ? 1.756 7.154 -8.168 1.00 94.50 73 THR A N 1
ATOM 610 C CA . THR A 1 73 ? 1.106 8.153 -9.024 1.00 94.50 73 THR A CA 1
ATOM 611 C C . THR A 1 73 ? 0.844 7.595 -10.423 1.00 94.50 73 THR A C 1
ATOM 613 O O . THR A 1 73 ? -0.296 7.673 -10.887 1.00 94.50 73 THR A O 1
ATOM 616 N N . CYS A 1 74 ? 1.828 6.938 -11.051 1.00 93.50 74 CYS A N 1
ATOM 617 C CA . CYS A 1 74 ? 1.634 6.245 -12.332 1.00 93.50 74 CYS A CA 1
ATOM 618 C C . CYS A 1 74 ? 0.574 5.133 -12.241 1.00 93.50 74 CYS A C 1
ATOM 620 O O . CYS A 1 74 ? -0.309 5.014 -13.093 1.00 93.50 74 CYS A O 1
ATOM 622 N N . CYS A 1 75 ? 0.632 4.333 -11.178 1.00 93.56 75 CYS A N 1
ATOM 623 C CA . CYS A 1 75 ? -0.354 3.300 -10.867 1.00 93.56 75 CYS A CA 1
ATOM 624 C C . CYS A 1 75 ? -1.777 3.877 -10.766 1.00 93.56 75 CYS A C 1
ATOM 626 O O . CYS A 1 75 ? -2.724 3.365 -11.370 1.00 93.56 75 CYS A O 1
ATOM 628 N N . SER A 1 76 ? -1.928 4.979 -10.030 1.00 92.56 76 SER A N 1
ATOM 629 C CA . SER A 1 76 ? -3.205 5.658 -9.825 1.00 92.56 76 SER A CA 1
ATOM 630 C C . SER A 1 76 ? -3.786 6.201 -11.132 1.00 92.56 76 SER A C 1
ATOM 632 O O . SER A 1 76 ? -4.970 5.978 -11.397 1.00 92.56 76 SER A O 1
ATOM 634 N N . SER A 1 77 ? -2.964 6.821 -11.991 1.00 91.06 77 SER A N 1
ATOM 635 C CA . SER A 1 77 ? -3.419 7.338 -13.291 1.00 91.06 77 SER A CA 1
ATOM 636 C C . SER A 1 77 ? -3.932 6.251 -14.234 1.00 91.06 77 SER A C 1
ATOM 638 O O . SER A 1 77 ? -4.870 6.491 -14.988 1.00 91.06 77 SER A O 1
ATOM 640 N N . GLU A 1 78 ? -3.366 5.046 -14.162 1.00 88.12 78 GLU A N 1
ATOM 641 C CA . GLU A 1 78 ? -3.770 3.910 -15.000 1.00 88.12 78 GLU A CA 1
ATOM 642 C C . GLU A 1 78 ? -4.824 3.012 -14.310 1.00 88.12 78 GLU A C 1
ATOM 644 O O . GLU A 1 78 ? -5.376 2.100 -14.923 1.00 88.12 78 GLU A O 1
ATOM 649 N N . MET A 1 79 ? -5.157 3.275 -13.039 1.00 84.00 79 MET A N 1
ATOM 650 C CA . MET A 1 79 ? -6.050 2.467 -12.194 1.00 84.00 79 MET A CA 1
ATOM 651 C C . MET A 1 79 ? -5.571 1.017 -11.947 1.00 84.00 79 MET A C 1
ATOM 653 O O . MET A 1 79 ? -6.399 0.095 -11.856 1.00 84.00 79 MET A O 1
ATOM 657 N N . TYR A 1 80 ? -4.255 0.828 -11.803 1.00 84.19 80 TYR A N 1
ATOM 658 C CA . TYR A 1 80 ? -3.588 -0.447 -11.491 1.00 84.19 80 TYR A CA 1
ATOM 659 C C . TYR A 1 80 ? -2.656 -0.323 -10.271 1.00 84.19 80 TYR A C 1
ATOM 661 O O . TYR A 1 80 ? -2.160 0.762 -10.021 1.00 84.19 80 TYR A O 1
ATOM 669 N N . PRO A 1 81 ? -2.383 -1.411 -9.527 1.00 82.25 81 PRO A N 1
ATOM 670 C CA . PRO A 1 81 ? -3.163 -2.639 -9.517 1.00 82.25 81 PRO A CA 1
ATOM 671 C C . PRO A 1 81 ? -4.491 -2.419 -8.776 1.00 82.25 81 PRO A C 1
ATOM 673 O O . PRO A 1 81 ? -4.651 -1.505 -7.968 1.00 82.25 81 PRO A O 1
ATOM 676 N N . ARG A 1 82 ? -5.446 -3.311 -9.023 1.00 86.12 82 ARG A N 1
ATOM 677 C CA . ARG A 1 82 ? -6.660 -3.464 -8.213 1.00 86.12 82 ARG A CA 1
ATOM 678 C C . ARG A 1 82 ? -6.508 -4.520 -7.119 1.00 86.12 82 ARG A C 1
ATOM 680 O O . ARG A 1 82 ? -7.455 -4.760 -6.397 1.00 86.12 82 ARG A O 1
ATOM 687 N N . GLY A 1 83 ? -5.338 -5.140 -6.981 1.00 90.25 83 GLY A N 1
ATOM 688 C CA . GLY A 1 83 ? -5.071 -6.162 -5.971 1.00 90.25 83 GLY A CA 1
ATOM 689 C C . GLY A 1 83 ? -4.801 -5.593 -4.577 1.00 90.25 83 GLY A C 1
ATOM 690 O O . GLY A 1 83 ? -5.597 -4.835 -4.022 1.00 90.25 83 GLY A O 1
ATOM 691 N N . THR A 1 84 ? -3.679 -5.997 -3.979 1.00 93.94 84 THR A N 1
ATOM 692 C CA . THR A 1 84 ? -3.319 -5.637 -2.598 1.00 93.94 84 THR A CA 1
ATOM 693 C C . THR A 1 84 ? -2.103 -4.712 -2.571 1.00 93.94 84 THR A C 1
ATOM 695 O O . THR A 1 84 ? -1.083 -5.017 -3.181 1.00 93.94 84 THR A O 1
ATOM 698 N N . LEU A 1 85 ? -2.181 -3.617 -1.814 1.00 95.06 85 LEU A N 1
ATOM 699 C CA . LEU A 1 85 ? -1.013 -2.814 -1.441 1.00 95.06 85 LEU A CA 1
ATOM 700 C C . LEU A 1 85 ? -0.617 -3.140 -0.008 1.00 95.06 85 LEU A C 1
ATOM 702 O O . LEU A 1 85 ? -1.459 -3.089 0.884 1.00 95.06 85 LEU A O 1
ATOM 706 N N . VAL A 1 86 ? 0.650 -3.452 0.225 1.00 95.31 86 VAL A N 1
ATOM 707 C CA . VAL A 1 86 ? 1.179 -3.791 1.545 1.00 95.31 86 VAL A CA 1
ATOM 708 C C . VAL A 1 86 ? 2.253 -2.779 1.901 1.00 95.31 86 VAL A C 1
ATOM 710 O O . VAL A 1 86 ? 3.272 -2.693 1.225 1.00 95.31 86 VAL A O 1
ATOM 713 N N . PHE A 1 87 ? 2.032 -2.025 2.971 1.00 94.56 87 PHE A N 1
ATOM 714 C CA . PHE A 1 87 ? 3.043 -1.174 3.586 1.00 94.56 87 PHE A CA 1
ATOM 715 C C . PHE A 1 87 ? 3.575 -1.906 4.810 1.00 94.56 87 PHE A C 1
ATOM 717 O O . PHE A 1 87 ? 2.890 -1.981 5.834 1.00 94.56 87 PHE A O 1
ATOM 724 N N . ASP A 1 88 ? 4.766 -2.482 4.684 1.00 91.81 88 ASP A N 1
ATOM 725 C CA . ASP A 1 88 ? 5.397 -3.279 5.731 1.00 91.81 88 ASP A CA 1
ATOM 726 C C . ASP A 1 88 ? 6.663 -2.599 6.259 1.00 91.81 88 ASP A C 1
ATOM 728 O O . ASP A 1 88 ? 7.426 -1.989 5.522 1.00 91.81 88 ASP A O 1
ATOM 732 N N . GLY A 1 89 ? 6.890 -2.670 7.565 1.00 87.69 89 GLY A N 1
ATOM 733 C CA . GLY A 1 89 ? 8.039 -2.042 8.209 1.00 87.69 89 GLY A CA 1
ATOM 734 C C . GLY A 1 89 ? 7.804 -0.593 8.647 1.00 87.69 89 GLY A C 1
ATOM 735 O O . GLY A 1 89 ? 6.710 -0.191 9.054 1.00 87.69 89 GLY A O 1
ATOM 736 N N . ASN A 1 90 ? 8.883 0.191 8.684 1.00 87.00 90 ASN A N 1
ATOM 737 C CA . ASN A 1 90 ? 8.860 1.549 9.220 1.00 87.00 90 ASN A CA 1
ATOM 738 C C . ASN A 1 90 ? 8.632 2.586 8.113 1.00 87.00 90 ASN A C 1
ATOM 740 O O . ASN A 1 90 ? 9.452 2.761 7.220 1.00 87.00 90 ASN A O 1
ATOM 744 N N . PHE A 1 91 ? 7.540 3.338 8.233 1.00 89.38 91 PHE A N 1
ATOM 745 C CA . PHE A 1 91 ? 7.246 4.515 7.410 1.00 89.38 91 PHE A CA 1
ATOM 746 C C . PHE A 1 91 ? 6.666 5.645 8.262 1.00 89.38 91 PHE A C 1
ATOM 748 O O . PHE A 1 91 ? 6.099 5.389 9.330 1.00 89.38 91 PHE A O 1
ATOM 755 N N . SER A 1 92 ? 6.793 6.896 7.823 1.00 90.44 92 SER A N 1
ATOM 756 C CA . SER A 1 92 ? 6.092 8.002 8.481 1.00 90.44 92 SER A CA 1
ATOM 757 C C . SER A 1 92 ? 4.623 8.020 8.048 1.00 90.44 92 SER A C 1
ATOM 759 O O . SER A 1 92 ? 4.300 7.788 6.883 1.00 90.44 92 SER A O 1
ATOM 761 N N . VAL A 1 93 ? 3.706 8.301 8.978 1.00 92.12 93 VAL A N 1
ATOM 762 C CA . VAL A 1 93 ? 2.275 8.416 8.641 1.00 92.12 93 VAL A CA 1
ATOM 763 C C . VAL A 1 93 ? 2.050 9.530 7.625 1.00 92.12 93 VAL A C 1
ATOM 765 O O . VAL A 1 93 ? 1.253 9.357 6.712 1.00 92.12 93 VAL A O 1
ATOM 768 N N . GLN A 1 94 ? 2.801 10.630 7.745 1.00 92.56 94 GLN A N 1
ATOM 769 C CA . GLN A 1 94 ? 2.758 11.748 6.806 1.00 92.56 94 GLN A CA 1
ATOM 770 C C . GLN A 1 94 ? 3.068 11.307 5.374 1.00 92.56 94 GLN A C 1
ATOM 772 O O . GLN A 1 94 ? 2.312 11.656 4.472 1.00 92.56 94 GLN A O 1
ATOM 777 N N . PHE A 1 95 ? 4.127 10.512 5.180 1.00 92.75 95 PHE A N 1
ATOM 778 C CA . PHE A 1 95 ? 4.470 9.950 3.876 1.00 92.75 95 PHE A CA 1
ATOM 779 C C . PHE A 1 95 ? 3.291 9.162 3.301 1.00 92.75 95 PHE A C 1
ATOM 781 O O . PHE A 1 95 ? 2.813 9.493 2.221 1.00 92.75 95 PHE A O 1
ATOM 788 N N . LEU A 1 96 ? 2.745 8.202 4.059 1.00 94.44 96 LEU A N 1
ATOM 789 C CA . LEU A 1 96 ? 1.616 7.393 3.593 1.00 94.44 96 LEU A CA 1
ATOM 790 C C . LEU A 1 96 ? 0.406 8.258 3.216 1.00 94.44 96 LEU A C 1
ATOM 792 O O . LEU A 1 96 ? -0.210 8.037 2.178 1.00 94.44 96 LEU A O 1
ATOM 796 N N . THR A 1 97 ? 0.072 9.257 4.036 1.00 94.31 97 THR A N 1
ATOM 797 C CA . THR A 1 97 ? -1.086 10.134 3.802 1.00 94.31 97 THR A CA 1
ATOM 798 C C . THR A 1 97 ? -0.899 11.145 2.668 1.00 94.31 97 THR A C 1
ATOM 800 O O . THR A 1 97 ? -1.857 11.833 2.315 1.00 94.31 97 THR A O 1
ATOM 803 N N . ASN A 1 98 ? 0.297 11.228 2.084 1.00 93.31 98 ASN A N 1
ATOM 804 C CA . ASN A 1 98 ? 0.577 12.064 0.918 1.00 93.31 98 ASN A CA 1
ATOM 805 C C . ASN A 1 98 ? 0.502 11.289 -0.403 1.00 93.31 98 ASN A C 1
ATOM 807 O O . ASN A 1 98 ? 0.443 11.909 -1.459 1.00 93.31 98 ASN A O 1
ATOM 811 N N . LEU A 1 99 ? 0.454 9.955 -0.362 1.00 94.94 99 LEU A N 1
ATOM 812 C CA . LEU A 1 99 ? 0.507 9.135 -1.568 1.00 94.94 99 LEU A CA 1
ATOM 813 C C . LEU A 1 99 ? -0.725 9.318 -2.471 1.00 94.94 99 LEU A C 1
ATOM 815 O O . LEU A 1 99 ? -1.824 9.696 -2.046 1.00 94.94 99 LEU A O 1
ATOM 819 N N . SER A 1 100 ? -0.554 8.983 -3.744 1.00 94.00 100 SER A N 1
ATOM 820 C CA . SER A 1 100 ? -1.655 8.772 -4.681 1.00 94.00 100 SER A CA 1
ATOM 821 C C . SER A 1 100 ? -1.964 7.282 -4.735 1.00 94.00 100 SER A C 1
ATOM 823 O O . SER A 1 100 ? -1.284 6.535 -5.424 1.00 94.00 100 SER A O 1
ATOM 825 N N . LEU A 1 101 ? -2.965 6.820 -3.981 1.00 93.25 101 LEU A N 1
ATOM 826 C CA . LEU A 1 101 ? -3.288 5.392 -3.955 1.00 93.25 101 LEU A CA 1
ATOM 827 C C . LEU A 1 101 ? -4.094 4.974 -5.200 1.00 93.25 101 LEU A C 1
ATOM 829 O O . LEU A 1 101 ? -5.133 5.589 -5.459 1.00 93.25 101 LEU A O 1
ATOM 833 N N . PRO A 1 102 ? -3.685 3.916 -5.929 1.00 91.19 102 PRO A N 1
ATOM 834 C CA . PRO A 1 102 ? -4.526 3.301 -6.951 1.00 91.19 102 PRO A CA 1
ATOM 835 C C . PRO A 1 102 ? -5.750 2.623 -6.320 1.00 91.19 102 PRO A C 1
ATOM 837 O O . PRO A 1 102 ? -5.795 2.376 -5.113 1.00 91.19 102 PRO A O 1
ATOM 840 N N . ASN A 1 103 ? -6.752 2.295 -7.141 1.00 86.75 103 ASN A N 1
ATOM 841 C CA . ASN A 1 103 ? -8.004 1.665 -6.706 1.00 86.75 103 ASN A CA 1
ATOM 842 C C . ASN A 1 103 ? -7.827 0.167 -6.373 1.00 86.75 103 ASN A C 1
ATOM 844 O O . ASN A 1 103 ? -8.414 -0.695 -7.031 1.00 86.75 103 ASN A O 1
ATOM 848 N N . ALA A 1 104 ? -6.989 -0.113 -5.376 1.00 91.12 104 ALA A N 1
ATOM 849 C CA . ALA A 1 104 ? -6.740 -1.434 -4.812 1.00 91.12 104 ALA A CA 1
ATOM 850 C C . ALA A 1 104 ? -8.017 -2.034 -4.198 1.00 91.12 104 ALA A C 1
ATOM 852 O O . ALA A 1 104 ? -8.953 -1.318 -3.864 1.00 91.12 104 ALA A O 1
ATOM 853 N N . GLU A 1 105 ? -8.061 -3.346 -4.004 1.00 90.50 105 GLU A N 1
ATOM 854 C CA . GLU A 1 105 ? -9.125 -4.034 -3.262 1.00 90.50 105 GLU A CA 1
ATOM 855 C C . GLU A 1 105 ? -8.827 -4.064 -1.761 1.00 90.50 105 GLU A C 1
ATOM 857 O O . GLU A 1 105 ? -9.737 -4.016 -0.924 1.00 90.50 105 GLU A O 1
ATOM 862 N N . ARG A 1 106 ? -7.535 -4.113 -1.416 1.00 91.38 106 ARG A N 1
ATOM 863 C CA . ARG A 1 106 ? -7.064 -4.200 -0.037 1.00 91.38 106 ARG A CA 1
ATOM 864 C C . ARG A 1 106 ? -5.792 -3.391 0.182 1.00 91.38 106 ARG A C 1
ATOM 866 O O . ARG A 1 106 ? -4.866 -3.440 -0.624 1.00 91.38 106 ARG A O 1
ATOM 873 N N . VAL A 1 107 ? -5.725 -2.709 1.322 1.00 94.31 107 VAL A N 1
ATOM 874 C CA . VAL A 1 107 ? -4.498 -2.086 1.829 1.00 94.31 107 VAL A CA 1
ATOM 875 C C . VAL A 1 107 ? -4.118 -2.744 3.146 1.00 94.31 107 VAL A C 1
ATOM 877 O O . VAL A 1 107 ?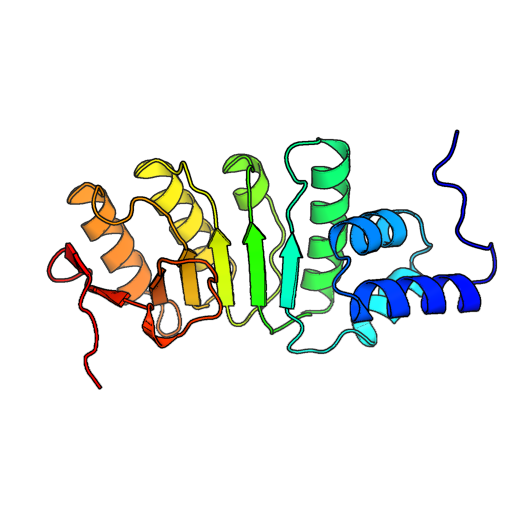 -4.910 -2.768 4.083 1.00 94.31 107 VAL A O 1
ATOM 880 N N . VAL A 1 108 ? -2.906 -3.275 3.230 1.00 94.56 108 VAL A N 1
ATOM 881 C CA . VAL A 1 108 ? -2.344 -3.886 4.432 1.00 94.56 108 VAL A CA 1
ATOM 882 C C . VAL A 1 108 ? -1.333 -2.924 5.037 1.00 94.56 108 VAL A C 1
ATOM 884 O O . VAL A 1 108 ? -0.420 -2.456 4.363 1.00 94.56 108 VAL A O 1
ATOM 887 N N . ILE A 1 109 ? -1.494 -2.648 6.324 1.00 94.81 109 ILE A N 1
ATOM 888 C CA . ILE A 1 109 ? -0.590 -1.841 7.129 1.00 94.81 109 ILE A CA 1
ATOM 889 C C . ILE A 1 109 ? 0.064 -2.765 8.149 1.00 94.81 109 ILE A C 1
ATOM 891 O O . ILE A 1 109 ? -0.570 -3.161 9.127 1.00 94.81 109 ILE A O 1
ATOM 895 N N . SER A 1 110 ? 1.325 -3.110 7.915 1.00 91.69 110 SER A N 1
ATOM 896 C CA . SER A 1 110 ? 2.140 -3.947 8.793 1.00 91.69 110 SER A CA 1
ATOM 897 C C . SER A 1 110 ? 3.224 -3.087 9.437 1.00 91.69 110 SER A C 1
ATOM 899 O O . SER A 1 110 ? 4.351 -2.980 8.960 1.00 91.69 110 SER A O 1
ATOM 901 N N . LYS A 1 111 ? 2.868 -2.413 10.534 1.00 86.38 111 LYS A N 1
ATOM 902 C CA . LYS A 1 111 ? 3.798 -1.565 11.287 1.00 86.38 111 LYS A CA 1
ATOM 903 C C . LYS A 1 111 ? 3.629 -1.799 12.781 1.00 86.38 111 LYS A C 1
ATOM 905 O O . LYS A 1 111 ? 2.627 -1.419 13.378 1.00 86.38 111 LYS A O 1
ATOM 910 N N . LYS A 1 112 ? 4.666 -2.373 13.401 1.00 76.19 112 LYS A N 1
ATOM 911 C CA . LYS A 1 112 ? 4.653 -2.790 14.817 1.00 76.19 112 LYS A CA 1
ATOM 912 C C . LYS A 1 112 ? 4.363 -1.649 15.801 1.00 76.19 112 LYS A C 1
ATOM 914 O O . LYS A 1 112 ? 3.842 -1.898 16.883 1.00 76.19 112 LYS A O 1
ATOM 919 N N . LYS A 1 113 ? 4.733 -0.409 15.462 1.00 83.94 113 LYS A N 1
ATOM 920 C CA . LYS A 1 113 ? 4.560 0.775 16.318 1.00 83.94 113 LYS A CA 1
ATOM 921 C C . LYS A 1 113 ? 3.697 1.815 15.605 1.00 83.94 113 LYS A C 1
ATOM 923 O O . LYS A 1 113 ? 4.228 2.654 14.884 1.00 83.94 113 LYS A O 1
ATOM 928 N N . LEU A 1 114 ? 2.384 1.721 15.791 1.00 88.81 114 LEU A N 1
ATOM 929 C CA . LEU A 1 114 ? 1.423 2.761 15.428 1.00 88.81 114 LEU A CA 1
ATOM 930 C C . LEU A 1 114 ? 0.704 3.222 16.688 1.00 88.81 114 LEU A C 1
ATOM 932 O O . LEU A 1 114 ? 0.249 2.388 17.475 1.00 88.81 114 LEU A O 1
ATOM 936 N N . GLU A 1 115 ? 0.618 4.534 16.869 1.00 90.00 115 GLU A N 1
ATOM 937 C CA . GLU A 1 115 ? -0.176 5.123 17.940 1.00 90.00 115 GLU A CA 1
ATOM 938 C C . GLU A 1 115 ? -1.664 5.161 17.563 1.00 90.00 115 GLU A C 1
ATOM 940 O O . GLU A 1 115 ? -2.044 5.034 16.397 1.00 90.00 115 GLU A O 1
ATOM 945 N N . ASP A 1 116 ? -2.520 5.378 18.561 1.00 89.62 116 ASP A N 1
ATOM 946 C CA . ASP A 1 116 ? -3.978 5.468 18.400 1.00 89.62 116 ASP A CA 1
ATOM 947 C C . ASP A 1 116 ? -4.378 6.487 17.310 1.00 89.62 116 ASP A C 1
ATOM 949 O O . ASP A 1 116 ? -5.133 6.193 16.379 1.00 89.62 116 ASP A O 1
ATOM 953 N N . ASN A 1 117 ? -3.770 7.676 17.357 1.00 91.50 117 ASN A N 1
ATOM 954 C CA . ASN A 1 117 ? -4.013 8.744 16.387 1.00 91.50 117 ASN A CA 1
ATOM 955 C C . ASN A 1 117 ? -3.486 8.413 14.979 1.00 91.50 117 ASN A C 1
ATOM 957 O O . ASN A 1 117 ? -4.048 8.870 13.983 1.00 91.50 117 ASN A O 1
ATOM 961 N N . ASP A 1 118 ? -2.422 7.615 14.872 1.00 93.19 118 ASP A N 1
ATOM 962 C CA . ASP A 1 118 ? -1.867 7.211 13.579 1.00 93.19 118 ASP A CA 1
ATOM 963 C C . ASP A 1 118 ? -2.826 6.280 12.840 1.00 93.19 118 ASP A C 1
ATOM 965 O O . ASP A 1 118 ? -3.105 6.484 11.657 1.00 93.19 118 ASP A O 1
ATOM 969 N N . ILE A 1 119 ? -3.389 5.301 13.551 1.00 92.19 119 ILE A N 1
ATOM 970 C CA . ILE A 1 119 ? -4.385 4.363 13.016 1.00 92.19 119 ILE A CA 1
ATOM 971 C C . ILE A 1 119 ? -5.596 5.135 12.486 1.00 92.19 119 ILE A C 1
ATOM 973 O O . ILE A 1 119 ? -6.036 4.905 11.355 1.00 92.19 119 ILE A O 1
ATOM 977 N N . LEU A 1 120 ? -6.086 6.109 13.260 1.00 93.06 120 LEU A N 1
ATOM 978 C CA . LEU A 1 120 ? -7.192 6.970 12.848 1.00 93.06 120 LEU A CA 1
ATOM 979 C C . LEU A 1 120 ? -6.867 7.785 11.588 1.00 93.06 120 LEU A C 1
ATOM 981 O O . LEU A 1 120 ? -7.692 7.843 10.668 1.00 93.06 120 LEU A O 1
ATOM 985 N N . LYS A 1 121 ? -5.682 8.408 11.526 1.00 95.25 121 LYS A N 1
ATOM 986 C CA . LYS A 1 121 ? -5.234 9.194 10.364 1.00 95.25 121 LYS A CA 1
ATOM 987 C C . LYS A 1 121 ? -5.148 8.337 9.108 1.00 95.25 121 LYS A C 1
ATOM 989 O O . LYS A 1 121 ? -5.714 8.720 8.085 1.00 95.25 121 LYS A O 1
ATOM 994 N N . ILE A 1 122 ? -4.501 7.174 9.200 1.00 94.94 122 ILE A N 1
ATOM 995 C CA . ILE A 1 122 ? -4.337 6.236 8.084 1.00 94.94 122 ILE A CA 1
ATOM 996 C C . ILE A 1 122 ? -5.706 5.776 7.577 1.00 94.94 122 ILE A C 1
ATOM 998 O O . ILE A 1 122 ? -6.000 5.912 6.388 1.00 94.94 122 ILE A O 1
ATOM 1002 N N . ALA A 1 123 ? -6.572 5.296 8.475 1.00 92.56 123 ALA A N 1
ATOM 1003 C CA . ALA A 1 123 ? -7.893 4.800 8.103 1.00 92.56 123 ALA A CA 1
ATOM 1004 C C . ALA A 1 123 ? -8.760 5.892 7.461 1.00 92.56 123 ALA A C 1
ATOM 1006 O O . ALA A 1 123 ? -9.381 5.667 6.423 1.00 92.56 123 ALA A O 1
ATOM 1007 N N . THR A 1 124 ? -8.759 7.097 8.036 1.00 92.94 124 THR A N 1
ATOM 1008 C CA . THR A 1 124 ? -9.513 8.241 7.506 1.00 92.94 124 THR A CA 1
ATOM 1009 C C . THR A 1 124 ? -9.006 8.667 6.130 1.00 92.94 124 THR A C 1
ATOM 1011 O O . THR A 1 124 ? -9.807 8.980 5.250 1.00 92.94 124 THR A O 1
ATOM 1014 N N . TYR A 1 125 ? -7.687 8.708 5.936 1.00 94.75 125 TYR A N 1
ATOM 1015 C CA . TYR A 1 125 ? -7.080 9.065 4.658 1.00 94.75 125 TYR A CA 1
ATOM 1016 C C . TYR A 1 125 ? -7.426 8.040 3.570 1.00 94.75 125 TYR A C 1
ATOM 1018 O O . TYR A 1 125 ? -7.959 8.424 2.527 1.00 94.75 125 TYR A O 1
ATOM 1026 N N . ILE A 1 126 ? -7.229 6.744 3.834 1.00 93.38 126 ILE A N 1
ATOM 1027 C CA . ILE A 1 126 ? -7.543 5.692 2.861 1.00 93.38 126 ILE A CA 1
ATOM 1028 C C . ILE A 1 126 ? -9.042 5.713 2.537 1.00 93.38 126 ILE A C 1
ATOM 1030 O O . ILE A 1 126 ? -9.384 5.783 1.364 1.00 93.38 126 ILE A O 1
ATOM 1034 N N . ALA A 1 127 ? -9.936 5.805 3.531 1.00 90.38 127 ALA A N 1
ATOM 1035 C CA . ALA A 1 127 ? -11.390 5.894 3.314 1.00 90.38 127 ALA A CA 1
ATOM 1036 C C . ALA A 1 127 ? -11.842 7.116 2.488 1.00 90.38 127 ALA A C 1
ATOM 1038 O O . ALA A 1 127 ? -12.955 7.145 1.945 1.00 90.38 127 ALA A O 1
ATOM 1039 N N . LYS A 1 128 ? -11.028 8.178 2.442 1.00 90.25 128 LYS A N 1
ATOM 1040 C CA . LYS A 1 128 ? -11.262 9.346 1.582 1.00 90.25 128 LYS A CA 1
ATOM 1041 C C . LYS A 1 128 ? -10.795 9.100 0.152 1.00 90.25 128 LYS A C 1
ATOM 1043 O O . LYS A 1 128 ? -11.438 9.610 -0.759 1.00 90.25 128 LYS A O 1
ATOM 1048 N N . LYS A 1 129 ? -9.700 8.360 -0.031 1.00 90.19 129 LYS A N 1
ATOM 1049 C CA . LYS A 1 129 ? -9.069 8.126 -1.334 1.00 90.19 129 LYS A CA 1
ATOM 1050 C C . LYS A 1 129 ? -9.680 6.947 -2.085 1.00 90.19 129 LYS A C 1
ATOM 1052 O O . LYS A 1 129 ? -9.989 7.091 -3.260 1.00 90.19 129 LYS A O 1
ATOM 1057 N N . ILE A 1 130 ? -9.879 5.817 -1.413 1.00 88.56 130 ILE A N 1
ATOM 1058 C CA . ILE A 1 130 ? -10.317 4.552 -2.012 1.00 88.56 130 ILE A CA 1
ATOM 1059 C C . ILE A 1 130 ? -11.271 3.804 -1.060 1.00 88.56 130 ILE A C 1
ATOM 1061 O O . ILE A 1 130 ? -11.124 3.833 0.160 1.00 88.56 130 ILE A O 1
ATOM 1065 N N . ASN A 1 131 ? -12.299 3.149 -1.605 1.00 84.81 131 ASN A N 1
ATOM 1066 C CA . ASN A 1 131 ? -13.331 2.455 -0.821 1.00 84.81 131 ASN A CA 1
ATOM 1067 C C . ASN A 1 131 ? -13.007 0.953 -0.717 1.00 84.81 131 ASN A C 1
ATOM 1069 O O . ASN A 1 131 ? -13.516 0.162 -1.511 1.00 84.81 131 ASN A O 1
ATOM 1073 N N . VAL A 1 132 ? -12.113 0.602 0.215 1.00 89.19 132 VAL A N 1
ATOM 1074 C CA . VAL A 1 132 ? -11.387 -0.686 0.251 1.00 89.19 132 VAL A CA 1
ATOM 1075 C C . VAL A 1 132 ? -11.337 -1.297 1.647 1.00 89.19 132 VAL A C 1
ATOM 1077 O O . VAL A 1 132 ? -11.562 -0.607 2.641 1.00 89.19 132 VAL A O 1
ATOM 1080 N N . THR A 1 133 ? -10.946 -2.570 1.737 1.00 89.69 133 THR A N 1
ATOM 1081 C CA . THR A 1 133 ? -10.606 -3.176 3.032 1.00 89.69 133 THR A CA 1
ATOM 1082 C C . THR A 1 133 ? -9.216 -2.724 3.481 1.00 89.69 133 THR A C 1
ATOM 1084 O O . THR A 1 133 ? -8.235 -2.919 2.764 1.00 89.69 133 THR A O 1
ATOM 1087 N N . ILE A 1 134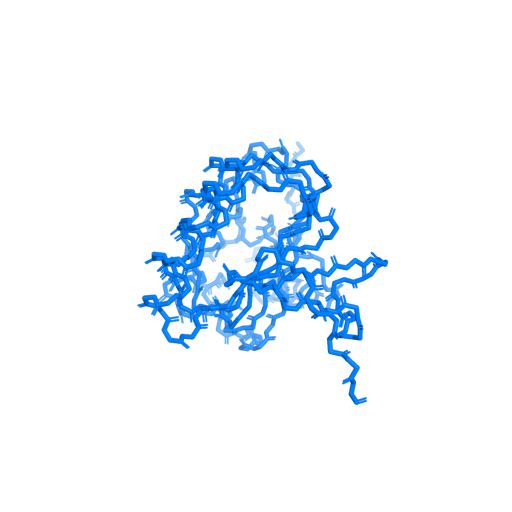 ? -9.111 -2.156 4.682 1.00 92.06 134 ILE A N 1
ATOM 1088 C CA . ILE A 1 134 ? -7.836 -1.922 5.362 1.00 92.06 134 ILE A CA 1
ATOM 1089 C C . ILE A 1 134 ? -7.591 -3.049 6.354 1.00 92.06 134 ILE A C 1
ATOM 1091 O O . ILE A 1 134 ? -8.430 -3.326 7.209 1.00 92.06 134 ILE A O 1
ATOM 1095 N N . GLN A 1 135 ? -6.412 -3.650 6.292 1.00 91.88 135 GLN A N 1
ATOM 1096 C CA . GLN A 1 135 ? -5.952 -4.640 7.252 1.00 91.88 135 GLN A CA 1
ATOM 1097 C C . GLN A 1 135 ? -4.785 -4.073 8.060 1.00 91.88 135 GLN A C 1
ATOM 1099 O O . GLN A 1 135 ? -3.714 -3.827 7.517 1.00 91.88 135 GLN A O 1
ATOM 1104 N N . PHE A 1 136 ? -4.965 -3.902 9.367 1.00 91.75 136 PHE A N 1
ATOM 1105 C CA . PHE A 1 136 ? -3.867 -3.607 10.285 1.00 91.75 136 PHE A CA 1
ATOM 1106 C C . PHE A 1 136 ? -3.277 -4.930 10.785 1.00 91.75 136 PHE A C 1
ATOM 1108 O O . PHE A 1 136 ? -3.936 -5.687 11.501 1.00 91.75 136 PHE A O 1
ATOM 1115 N N . HIS A 1 137 ? -2.046 -5.237 10.385 1.00 91.00 137 HIS A N 1
ATOM 1116 C CA . HIS A 1 137 ? -1.360 -6.477 10.730 1.00 91.00 137 HIS A CA 1
ATOM 1117 C C . HIS A 1 137 ? -0.302 -6.238 11.808 1.00 91.00 137 HIS A C 1
ATOM 1119 O O . HIS A 1 137 ? 0.552 -5.367 11.665 1.00 91.00 137 HIS A O 1
ATOM 1125 N N . ASN A 1 138 ? -0.361 -7.009 12.899 1.00 87.00 138 ASN A N 1
ATOM 1126 C CA . ASN A 1 138 ? 0.527 -6.875 14.060 1.00 87.00 138 ASN A CA 1
ATOM 1127 C C . ASN A 1 138 ? 0.565 -5.450 14.669 1.00 87.00 138 ASN A C 1
ATOM 1129 O O . ASN A 1 138 ? 1.535 -5.071 15.326 1.00 87.00 138 ASN A O 1
ATOM 1133 N N . CYS A 1 139 ? -0.503 -4.667 14.485 1.00 86.31 139 CYS A N 1
ATOM 1134 C CA . CYS A 1 139 ? -0.680 -3.344 15.090 1.00 86.31 139 CYS A CA 1
ATOM 1135 C C . CYS A 1 139 ? -1.365 -3.450 16.465 1.00 86.31 139 CYS A C 1
ATOM 1137 O O . CYS A 1 139 ? -2.118 -4.386 16.729 1.00 86.31 139 CYS A O 1
ATOM 1139 N N . ALA A 1 140 ? -1.166 -2.470 17.348 1.00 82.56 140 ALA A N 1
ATOM 1140 C CA . ALA A 1 140 ? -1.743 -2.463 18.698 1.00 82.56 140 ALA A CA 1
ATOM 1141 C C . ALA A 1 140 ? -3.233 -2.037 18.735 1.00 82.56 140 ALA A C 1
ATOM 1143 O O . ALA A 1 140 ? -3.617 -1.152 19.497 1.00 82.56 140 ALA A O 1
ATOM 1144 N N . MET A 1 141 ? -4.088 -2.673 17.925 1.00 80.00 141 MET A N 1
ATOM 1145 C CA . MET A 1 141 ? -5.523 -2.346 17.795 1.00 80.00 141 MET A CA 1
ATOM 1146 C C . MET A 1 141 ? -6.336 -2.583 19.082 1.00 80.00 141 MET A C 1
ATOM 1148 O O . MET A 1 141 ? -7.427 -2.048 19.241 1.00 80.00 141 MET A O 1
ATOM 1152 N N . ASN A 1 142 ? -5.820 -3.376 20.022 1.00 76.62 142 ASN A N 1
ATOM 1153 C CA . ASN A 1 142 ? -6.460 -3.645 21.314 1.00 76.62 142 ASN A CA 1
ATOM 1154 C C . ASN A 1 142 ? -6.250 -2.533 22.359 1.00 76.62 142 ASN A C 1
ATOM 1156 O O . ASN A 1 142 ? -6.735 -2.661 23.479 1.00 76.62 142 ASN A O 1
ATOM 1160 N N . LYS A 1 143 ? -5.501 -1.476 22.021 1.00 82.12 143 LYS A N 1
ATOM 1161 C CA . LYS A 1 143 ? -5.207 -0.336 22.906 1.00 82.12 143 LYS A CA 1
ATOM 1162 C C . LYS A 1 143 ? -5.839 0.974 22.430 1.00 82.12 143 LYS A C 1
ATOM 1164 O O . LYS A 1 143 ? -5.465 2.034 22.927 1.00 82.12 143 LYS A O 1
ATOM 1169 N N . LEU A 1 144 ? -6.741 0.913 21.450 1.00 85.19 144 LEU A N 1
ATOM 1170 C CA . LEU A 1 144 ? -7.408 2.103 20.929 1.00 85.19 144 LEU A CA 1
ATOM 1171 C C . LEU A 1 144 ? -8.272 2.746 22.014 1.00 85.19 144 LEU A C 1
ATOM 1173 O O . LEU A 1 144 ? -8.919 2.054 22.802 1.00 85.19 144 LEU A O 1
ATOM 1177 N N . SER A 1 145 ? -8.302 4.076 22.038 1.00 89.44 145 SER A N 1
ATOM 1178 C CA . SER A 1 145 ? -9.222 4.800 22.913 1.00 89.44 145 SER A CA 1
ATOM 1179 C C . SER A 1 145 ? -10.666 4.652 22.422 1.00 89.44 145 SER A C 1
ATOM 1181 O O . SER A 1 145 ? -10.923 4.487 21.225 1.00 89.44 145 SER A O 1
ATOM 1183 N N . GLN A 1 146 ? -11.638 4.785 23.330 1.00 85.81 146 GLN A N 1
ATOM 1184 C CA . GLN A 1 146 ? -13.060 4.753 22.963 1.00 85.81 146 GLN A CA 1
ATOM 1185 C C . GLN A 1 146 ? -13.421 5.848 21.945 1.00 85.81 146 GLN A C 1
ATOM 1187 O O . GLN A 1 146 ? -14.278 5.655 21.077 1.00 85.81 146 GLN A O 1
ATOM 1192 N N . GLU A 1 147 ? -12.742 6.994 22.025 1.00 90.25 147 GLU A N 1
ATOM 1193 C CA . GLU A 1 147 ? -12.882 8.080 21.061 1.00 90.25 147 GLU A CA 1
ATOM 1194 C C . GLU A 1 147 ? -12.462 7.633 19.653 1.00 90.25 147 GLU A C 1
ATOM 1196 O O . GLU A 1 147 ? -13.221 7.812 18.695 1.00 90.25 147 GLU A O 1
ATOM 1201 N N . THR A 1 148 ? -11.289 7.009 19.517 1.00 90.44 148 THR A N 1
ATOM 1202 C CA . THR A 1 148 ? -10.799 6.506 18.228 1.00 90.44 148 THR A CA 1
ATOM 1203 C C . THR A 1 148 ? -11.690 5.400 17.678 1.00 90.44 148 THR A C 1
ATOM 1205 O O . THR A 1 148 ? -12.061 5.459 16.504 1.00 90.44 148 THR A O 1
ATOM 1208 N N . ILE A 1 149 ? -12.120 4.451 18.515 1.00 87.50 149 ILE A N 1
ATOM 1209 C CA . ILE A 1 149 ? -13.060 3.387 18.126 1.00 87.50 149 ILE A CA 1
ATOM 1210 C C . ILE A 1 149 ? -14.342 3.989 17.540 1.00 87.50 149 ILE A C 1
ATOM 1212 O O . ILE A 1 149 ? -14.760 3.621 16.441 1.00 87.50 149 ILE A O 1
ATOM 1216 N N . THR A 1 150 ? -14.925 4.977 18.225 1.00 86.69 150 THR A N 1
ATOM 1217 C CA . THR A 1 150 ? -16.150 5.657 17.782 1.00 86.69 150 THR A CA 1
ATOM 1218 C C . THR A 1 150 ? -15.948 6.355 16.433 1.00 86.69 150 THR A C 1
ATOM 1220 O O . THR A 1 150 ? -16.783 6.246 15.529 1.00 86.69 150 THR A O 1
ATOM 1223 N N . LYS A 1 151 ? -14.822 7.059 16.256 1.00 90.75 151 LYS A N 1
ATOM 1224 C CA . LYS A 1 151 ? -14.500 7.743 14.994 1.00 90.75 151 LYS A CA 1
ATOM 1225 C C . LYS A 1 151 ? -14.302 6.752 13.847 1.00 90.75 151 LYS A C 1
ATOM 1227 O O . LYS A 1 151 ? -14.855 6.972 12.771 1.00 90.75 151 LYS A O 1
ATOM 1232 N N . LEU A 1 152 ? -13.581 5.655 14.073 1.00 88.94 152 LEU A N 1
ATOM 1233 C CA . LEU A 1 152 ? -13.377 4.603 13.074 1.00 88.94 152 LEU A CA 1
ATOM 1234 C C . LEU A 1 152 ? -14.696 3.918 12.691 1.00 88.94 152 LEU A C 1
ATOM 1236 O O . LEU A 1 152 ? -14.974 3.757 11.502 1.00 88.94 152 LEU A O 1
ATOM 1240 N N . GLY A 1 153 ? -15.556 3.617 13.667 1.00 86.25 153 GLY A N 1
ATOM 1241 C CA . GLY A 1 153 ? -16.892 3.071 13.419 1.00 86.25 153 GLY A CA 1
ATOM 1242 C C . GLY A 1 153 ? -17.744 3.983 12.534 1.00 86.25 153 GLY A C 1
ATOM 1243 O O . GLY A 1 153 ? -18.410 3.515 11.610 1.00 86.25 153 GLY A O 1
ATOM 1244 N N . ASN A 1 154 ? -17.667 5.300 12.741 1.00 87.56 154 ASN A N 1
ATOM 1245 C CA . ASN A 1 154 ? -18.342 6.275 11.883 1.00 87.56 154 ASN A CA 1
ATOM 1246 C C . ASN A 1 154 ? -17.778 6.314 10.454 1.00 87.56 154 ASN A C 1
ATOM 1248 O O . ASN A 1 154 ? -18.543 6.515 9.509 1.00 87.56 154 ASN A O 1
ATOM 1252 N N . VAL A 1 155 ? -16.466 6.124 10.273 1.00 87.06 155 VAL A N 1
ATOM 1253 C CA . VAL A 1 155 ? -15.845 6.032 8.939 1.00 87.06 155 VAL A CA 1
ATOM 1254 C C . VAL A 1 155 ? -16.363 4.801 8.192 1.00 87.06 155 VAL A C 1
ATOM 1256 O O . VAL A 1 155 ? -16.801 4.934 7.049 1.00 87.06 155 VAL A O 1
ATOM 1259 N N . VAL A 1 156 ? -16.388 3.638 8.853 1.00 84.50 156 VAL A N 1
ATOM 1260 C CA . VAL A 1 156 ? -16.889 2.371 8.292 1.00 84.50 156 VAL A CA 1
ATOM 1261 C C . VAL A 1 156 ? -18.373 2.471 7.927 1.00 84.50 156 VAL A C 1
ATOM 1263 O O . VAL A 1 156 ? -18.742 2.214 6.784 1.00 84.50 156 VAL A O 1
ATOM 1266 N N . LYS A 1 157 ? -19.229 2.954 8.840 1.00 83.06 157 LYS A N 1
ATOM 1267 C CA . LYS A 1 157 ? -20.681 3.093 8.597 1.00 83.06 157 LYS A CA 1
ATOM 1268 C C . LYS A 1 157 ? -21.017 3.958 7.377 1.00 83.06 157 LYS A C 1
ATOM 1270 O O . LYS A 1 157 ? -22.014 3.717 6.704 1.00 83.06 157 LYS A O 1
ATOM 1275 N N . ARG A 1 158 ? -20.199 4.971 7.078 1.00 81.62 158 ARG A N 1
ATOM 1276 C CA . ARG A 1 158 ? -20.422 5.899 5.954 1.00 81.62 158 ARG A CA 1
ATOM 1277 C C . ARG A 1 158 ? -19.974 5.346 4.598 1.00 81.62 158 ARG A C 1
ATOM 1279 O O . ARG A 1 158 ? -20.235 5.981 3.577 1.00 81.62 158 ARG A O 1
ATOM 1286 N N . ARG A 1 159 ? -19.269 4.211 4.555 1.00 77.94 159 ARG A N 1
ATOM 1287 C CA . ARG A 1 159 ? -18.596 3.703 3.352 1.00 77.94 159 ARG A CA 1
ATOM 1288 C C . ARG A 1 159 ? -18.875 2.207 3.171 1.00 77.94 159 ARG A C 1
ATOM 1290 O O . ARG A 1 159 ? -18.189 1.372 3.736 1.00 77.94 159 ARG A O 1
ATOM 1297 N N . MET A 1 160 ? -19.843 1.862 2.315 1.00 68.12 160 MET A N 1
ATOM 1298 C CA . MET A 1 160 ? -20.347 0.481 2.159 1.00 68.12 160 MET A CA 1
ATOM 1299 C C . MET A 1 160 ? -19.295 -0.606 1.849 1.00 68.12 160 MET A C 1
ATOM 1301 O O . MET A 1 160 ? -19.556 -1.765 2.146 1.00 68.12 160 MET A O 1
ATOM 1305 N N . LYS A 1 161 ? -18.146 -0.280 1.233 1.00 71.12 161 LYS A N 1
ATOM 1306 C CA . LYS A 1 161 ? -17.087 -1.266 0.910 1.00 71.12 161 LYS A CA 1
ATOM 1307 C C . LYS A 1 161 ? -15.834 -1.107 1.773 1.00 71.12 161 LYS A C 1
ATOM 1309 O O . LYS A 1 161 ? -14.848 -1.805 1.558 1.00 71.12 161 LYS A O 1
ATOM 1314 N N . PHE A 1 162 ? -15.861 -0.179 2.724 1.00 79.81 162 PHE A N 1
ATOM 1315 C CA . PHE A 1 162 ? -14.737 0.082 3.597 1.00 79.81 162 PHE A CA 1
ATOM 1316 C C . PHE A 1 162 ? -14.864 -0.773 4.849 1.00 79.81 162 PHE A C 1
ATOM 1318 O O . PHE A 1 162 ? -15.811 -0.624 5.617 1.00 79.81 162 PHE A O 1
ATOM 1325 N N . ALA A 1 163 ? -13.894 -1.650 5.061 1.00 82.69 163 ALA A N 1
ATOM 1326 C CA . ALA A 1 163 ? -13.812 -2.486 6.248 1.00 82.69 163 ALA A CA 1
ATOM 1327 C C . ALA A 1 163 ? -12.447 -2.299 6.900 1.00 82.69 163 ALA A C 1
ATOM 1329 O O . ALA A 1 163 ? -11.449 -2.108 6.208 1.00 82.69 163 ALA A O 1
ATOM 1330 N N . ILE A 1 164 ? -12.400 -2.368 8.228 1.00 84.12 164 ILE A N 1
ATOM 1331 C CA . ILE A 1 164 ? -11.144 -2.403 8.974 1.00 84.12 164 ILE A CA 1
ATOM 1332 C C . ILE A 1 164 ? -11.035 -3.777 9.622 1.00 84.12 164 ILE A C 1
ATOM 1334 O O . ILE A 1 164 ? -11.886 -4.178 10.417 1.00 84.12 164 ILE A O 1
ATOM 1338 N N . VAL A 1 165 ? -9.973 -4.488 9.271 1.00 85.62 165 VAL A N 1
ATOM 1339 C CA . VAL A 1 165 ? -9.662 -5.825 9.766 1.00 85.62 165 VAL A CA 1
ATOM 1340 C C . VAL A 1 165 ? -8.360 -5.766 10.550 1.00 85.62 165 VAL A C 1
ATOM 1342 O O . VAL A 1 165 ? -7.431 -5.037 10.203 1.00 85.62 165 VAL A O 1
ATOM 1345 N N . TYR A 1 166 ? -8.292 -6.547 11.618 1.00 83.75 166 TYR A N 1
ATOM 1346 C CA . TYR A 1 166 ? -7.090 -6.758 12.403 1.00 83.75 166 TYR A CA 1
ATOM 1347 C C . TYR A 1 166 ? -6.568 -8.177 12.178 1.00 83.75 166 TYR A C 1
ATOM 1349 O O . TYR A 1 166 ? -7.349 -9.107 12.029 1.00 83.75 166 TYR A O 1
ATOM 1357 N N . SER A 1 167 ? -5.254 -8.367 12.147 1.00 83.00 167 SER A N 1
ATOM 1358 C CA . SER A 1 167 ? -4.654 -9.706 12.055 1.00 83.00 167 SER A CA 1
ATOM 1359 C C . SER A 1 167 ? -3.331 -9.763 12.806 1.00 83.00 167 SER A C 1
ATOM 1361 O O . SER A 1 167 ? -2.647 -8.744 12.940 1.00 83.00 167 SER A O 1
ATOM 1363 N N . THR A 1 168 ? -2.952 -10.955 13.257 1.00 81.44 168 THR A N 1
ATOM 1364 C CA . THR A 1 168 ? -1.669 -11.215 13.924 1.00 81.44 168 THR A CA 1
ATOM 1365 C C . THR A 1 168 ? -0.985 -12.461 13.371 1.00 81.44 168 THR A C 1
ATOM 1367 O O . THR A 1 168 ? -1.608 -13.260 12.670 1.00 81.44 168 THR A O 1
ATOM 1370 N N . GLY A 1 169 ? 0.302 -12.620 13.683 1.00 81.75 169 GLY A N 1
ATOM 1371 C CA . GLY A 1 169 ? 1.104 -13.792 13.324 1.00 81.75 169 GLY A CA 1
ATOM 1372 C C . GLY A 1 169 ? 2.222 -13.465 12.340 1.00 81.75 169 GLY A C 1
ATOM 1373 O O . GLY A 1 169 ? 2.565 -12.299 12.148 1.00 81.75 169 GLY A O 1
ATOM 1374 N N . ASP A 1 170 ? 2.778 -14.505 11.723 1.00 80.12 170 ASP A N 1
ATOM 1375 C CA . ASP A 1 170 ? 3.955 -14.389 10.850 1.00 80.12 170 ASP A CA 1
ATOM 1376 C C . ASP A 1 170 ? 3.620 -13.872 9.447 1.00 80.12 170 ASP A C 1
ATOM 1378 O O . ASP A 1 170 ? 4.501 -13.435 8.709 1.00 80.12 170 ASP A O 1
ATOM 1382 N N . SER A 1 171 ? 2.344 -13.922 9.058 1.00 82.56 171 SER A N 1
ATOM 1383 C CA . SER A 1 171 ? 1.899 -13.446 7.756 1.00 82.56 171 SER A CA 1
ATOM 1384 C C . SER A 1 171 ? 0.524 -12.807 7.826 1.00 82.56 171 SER A C 1
ATOM 1386 O O . SER A 1 171 ? -0.434 -13.380 8.341 1.00 82.56 171 SER A O 1
ATOM 1388 N N . TRP A 1 172 ? 0.409 -11.643 7.199 1.00 82.94 172 TRP A N 1
ATOM 1389 C CA . TRP A 1 172 ? -0.856 -10.961 6.951 1.00 82.94 172 TRP A CA 1
ATOM 1390 C C . TRP A 1 172 ? -1.739 -11.710 5.938 1.00 82.94 172 TRP A C 1
ATOM 1392 O O . TRP A 1 172 ? -2.938 -11.441 5.851 1.00 82.94 172 TRP A O 1
ATOM 1402 N N . LYS A 1 173 ? -1.169 -12.654 5.174 1.00 84.38 173 LYS A N 1
ATOM 1403 C CA . LYS A 1 173 ? -1.916 -13.486 4.219 1.00 84.38 173 LYS A CA 1
ATOM 1404 C C . LYS A 1 173 ? -2.788 -14.526 4.906 1.00 84.38 173 LYS A C 1
ATOM 1406 O O . LYS A 1 173 ? -3.709 -15.030 4.274 1.00 84.38 173 LYS A O 1
ATOM 1411 N N . ASN A 1 174 ? -2.503 -14.849 6.167 1.00 73.56 174 ASN A N 1
ATOM 1412 C CA . ASN A 1 174 ? -3.277 -15.835 6.895 1.00 73.56 174 ASN A CA 1
ATOM 1413 C C . ASN A 1 174 ? -4.661 -15.260 7.238 1.00 73.56 174 ASN A C 1
ATOM 1415 O O . ASN A 1 174 ? -4.775 -14.289 7.987 1.00 73.56 174 ASN A O 1
ATOM 1419 N N . ILE A 1 175 ? -5.702 -15.829 6.631 1.00 64.38 175 ILE A N 1
ATOM 1420 C CA . ILE A 1 175 ? -7.089 -15.383 6.798 1.00 64.38 175 ILE A CA 1
ATOM 1421 C C . ILE A 1 175 ? -7.651 -15.892 8.132 1.00 64.38 175 ILE A C 1
ATOM 1423 O O . ILE A 1 175 ? -8.436 -15.190 8.762 1.00 64.38 175 ILE A O 1
ATOM 1427 N N . ASP A 1 176 ? -7.155 -17.023 8.636 1.00 57.22 176 ASP A N 1
ATOM 1428 C CA . ASP A 1 176 ? -7.634 -17.657 9.873 1.00 57.22 176 ASP A CA 1
ATOM 1429 C C . ASP A 1 176 ? -7.311 -16.826 11.128 1.00 57.22 176 ASP A C 1
ATOM 1431 O O . ASP A 1 176 ? -7.931 -16.987 12.180 1.00 57.22 176 ASP A O 1
ATOM 1435 N N . SER A 1 177 ? -6.341 -15.906 11.036 1.00 58.03 177 SER A N 1
ATOM 1436 C CA . SER A 1 177 ? -6.017 -14.953 12.107 1.00 58.03 177 SER A CA 1
ATOM 1437 C C . SER A 1 177 ? -6.718 -13.600 11.956 1.00 58.03 177 SER A C 1
ATOM 1439 O O . SER A 1 177 ? -6.547 -12.717 12.807 1.00 58.03 177 SER A O 1
ATOM 1441 N N . GLN A 1 178 ? -7.510 -13.409 10.895 1.00 62.44 178 GLN A N 1
ATOM 1442 C CA . GLN A 1 178 ? -8.233 -12.165 10.674 1.00 62.44 178 GLN A CA 1
ATOM 1443 C C . GLN A 1 178 ? -9.392 -12.044 11.655 1.00 62.44 178 GLN A C 1
ATOM 1445 O O . GLN A 1 178 ? -10.297 -12.867 11.736 1.00 62.44 178 GLN A O 1
ATOM 1450 N N . THR A 1 179 ? -9.361 -10.954 12.402 1.00 63.06 179 THR A N 1
ATOM 1451 C CA . THR A 1 179 ? -10.398 -10.569 13.340 1.00 63.06 179 THR A CA 1
ATOM 1452 C C . THR A 1 179 ? -11.025 -9.288 12.813 1.00 63.06 179 THR A C 1
ATOM 1454 O O . THR A 1 179 ? -10.334 -8.281 12.640 1.00 63.06 179 THR A O 1
ATOM 1457 N N . ILE A 1 180 ? -12.322 -9.310 12.504 1.00 63.41 180 ILE A N 1
ATOM 1458 C CA . ILE A 1 180 ? -13.024 -8.080 12.126 1.00 63.41 180 ILE A CA 1
ATOM 1459 C C . ILE A 1 180 ? -13.178 -7.263 13.406 1.00 63.41 180 ILE A C 1
ATOM 1461 O O . ILE A 1 180 ? -13.681 -7.764 14.413 1.00 63.41 180 ILE A O 1
ATOM 1465 N N . TYR A 1 181 ? -12.699 -6.020 13.388 1.00 60.81 181 TYR A N 1
ATOM 1466 C CA . TYR A 1 181 ? -12.849 -5.154 14.547 1.00 60.81 181 TYR A CA 1
ATOM 1467 C C . TYR A 1 181 ? -14.318 -4.747 14.650 1.00 60.81 181 TYR A C 1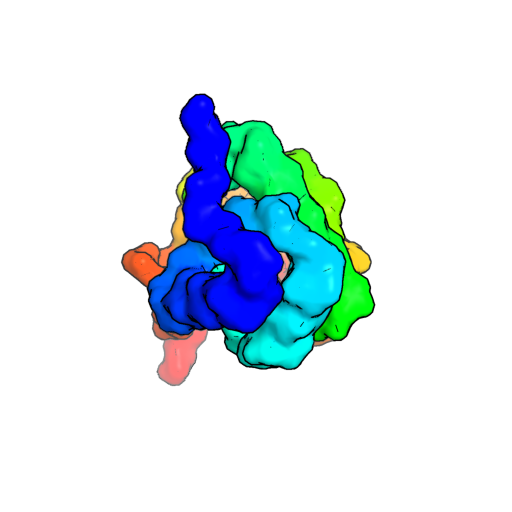
ATOM 1469 O O . TYR A 1 181 ? -14.854 -4.081 13.760 1.00 60.81 181 TYR A O 1
ATOM 1477 N N . ASN A 1 182 ? -14.985 -5.178 15.714 1.00 62.12 182 ASN A N 1
ATOM 1478 C CA . ASN A 1 182 ? -16.365 -4.823 15.960 1.00 62.12 182 ASN A CA 1
ATOM 1479 C C . ASN A 1 182 ? -16.402 -3.434 16.603 1.00 62.12 182 ASN A C 1
ATOM 1481 O O . ASN A 1 182 ? -16.218 -3.271 17.807 1.00 62.12 182 ASN A O 1
ATOM 1485 N N . PHE A 1 183 ? -16.626 -2.409 15.782 1.00 65.31 183 PHE A N 1
ATOM 1486 C CA . PHE A 1 183 ? -16.687 -1.020 16.243 1.00 65.31 183 PHE A CA 1
ATOM 1487 C C . PHE A 1 183 ? -17.918 -0.703 17.100 1.00 65.31 183 PHE A C 1
ATOM 1489 O O . PHE A 1 183 ? -17.954 0.361 17.713 1.00 65.31 183 PHE A O 1
ATOM 1496 N N . GLU A 1 184 ? -18.927 -1.577 17.131 1.00 56.59 184 GLU A N 1
ATOM 1497 C CA . GLU A 1 184 ? -20.111 -1.405 17.977 1.00 56.59 184 GLU A CA 1
ATOM 1498 C C . GLU A 1 184 ? -19.814 -1.762 19.436 1.00 56.59 184 GLU A C 1
ATOM 1500 O O . GLU A 1 184 ? -20.264 -1.060 20.339 1.00 56.59 184 GLU A O 1
ATOM 1505 N N . TYR A 1 185 ? -18.979 -2.781 19.661 1.00 55.56 185 TYR A N 1
ATOM 1506 C CA . TYR A 1 185 ? -18.593 -3.233 21.004 1.00 55.56 185 TYR A CA 1
ATOM 1507 C C . TYR A 1 185 ? -17.150 -2.880 21.394 1.00 55.56 185 TYR A C 1
ATOM 1509 O O . TYR A 1 185 ? -16.761 -3.081 22.541 1.00 55.56 185 TYR A O 1
ATOM 1517 N N . GLY A 1 186 ? -16.346 -2.345 20.468 1.00 56.03 186 GLY A N 1
ATOM 1518 C CA . GLY A 1 186 ? -14.927 -2.050 20.699 1.00 56.03 186 GLY A CA 1
ATOM 1519 C C . GLY A 1 186 ? -14.067 -3.303 20.898 1.00 56.03 186 GLY A C 1
ATOM 1520 O O . GLY A 1 186 ? -12.993 -3.233 21.493 1.00 56.03 186 GLY A O 1
ATOM 1521 N N . THR A 1 187 ? -14.539 -4.459 20.428 1.00 58.50 187 THR A N 1
ATOM 1522 C CA . THR A 1 187 ? -13.890 -5.762 20.602 1.00 58.50 187 THR A CA 1
ATOM 1523 C C . THR A 1 187 ? -13.443 -6.348 19.267 1.00 58.50 187 THR A C 1
ATOM 1525 O O . THR A 1 187 ? -14.028 -6.107 18.213 1.00 58.50 187 THR A O 1
ATOM 1528 N N . CYS A 1 188 ? -12.389 -7.159 19.303 1.00 56.09 188 CYS A N 1
ATOM 1529 C CA . CYS A 1 188 ? -11.998 -7.991 18.173 1.00 56.09 188 CYS A CA 1
ATOM 1530 C C . CYS A 1 188 ? -12.805 -9.302 18.234 1.00 56.09 188 CYS A C 1
ATOM 1532 O O . CYS A 1 188 ? -12.472 -10.173 19.038 1.00 56.09 188 CYS A O 1
ATOM 1534 N N . ASP A 1 189 ? -13.838 -9.460 17.400 1.00 53.56 189 ASP A N 1
ATOM 1535 C CA . ASP A 1 189 ? -14.594 -10.717 17.322 1.00 53.56 189 ASP A CA 1
ATOM 1536 C C . ASP A 1 189 ? -13.878 -11.707 16.401 1.00 53.56 189 ASP A C 1
ATOM 1538 O O . ASP A 1 189 ? -13.840 -11.546 15.176 1.00 53.56 189 ASP A O 1
ATOM 1542 N N . LYS A 1 190 ? -13.288 -12.753 16.991 1.00 49.12 190 LYS A N 1
ATOM 1543 C CA . LYS A 1 190 ? -12.807 -13.905 16.221 1.00 49.12 190 LYS A CA 1
ATOM 1544 C C . LYS A 1 190 ? -14.028 -14.614 15.657 1.00 49.12 190 LYS A C 1
ATOM 1546 O O . LYS A 1 190 ? -14.808 -15.174 16.425 1.00 49.12 190 LYS A O 1
ATOM 1551 N N . ARG A 1 191 ? -14.184 -14.635 14.331 1.00 45.31 191 ARG A N 1
ATOM 1552 C CA . ARG A 1 191 ? -15.065 -15.634 13.725 1.00 45.31 191 ARG A CA 1
ATOM 1553 C C . ARG A 1 191 ? -14.475 -17.001 14.066 1.00 45.31 191 ARG A C 1
ATOM 1555 O O . ARG A 1 191 ? -13.352 -17.301 13.680 1.00 45.31 191 ARG A O 1
ATOM 1562 N N . LYS A 1 192 ? -15.209 -17.798 14.839 1.00 36.56 192 LYS A N 1
ATOM 1563 C CA . LYS A 1 192 ? -15.168 -19.243 14.641 1.00 36.56 192 LYS A CA 1
ATOM 1564 C C . LYS A 1 192 ? -16.051 -19.483 13.422 1.00 36.56 192 LYS A C 1
ATOM 1566 O O . LYS A 1 192 ? -17.191 -19.018 13.431 1.00 36.56 192 LYS A O 1
ATOM 1571 N N . GLU A 1 193 ? -15.482 -20.064 12.370 1.00 36.03 193 GLU A N 1
ATOM 1572 C CA . GLU A 1 193 ? -16.295 -20.729 11.345 1.00 36.03 193 GLU A CA 1
ATOM 1573 C C . GLU A 1 193 ? -17.222 -21.763 11.994 1.00 36.03 193 GLU A C 1
ATOM 1575 O O . GLU A 1 193 ? -16.808 -22.377 13.011 1.00 36.03 193 GLU A O 1
#

pLDDT: mean 84.26, std 13.55, range [29.59, 95.5]

Foldseek 3Di:
DDPPDQDPDLVSLLVVLVVCQVVLVQLVSLVSLVVDDPVSVLVNLVPDDLQGEHEDEPAPDPVSLVSQQVSQVSCQVVLDRQHEYEDAEDHDLVSLLPHQHRQHQEYEYHYQDDDLVSVLSNLLSCLVRYLHEYEYENYVLLPHDLVSLLSSVVSPVVRVHYFYWYFYDDDPPDPQRIFGQDSVVRDGDRDDD

Radius of gyration: 17.77 Å; chains: 1; bounding box: 49×33×48 Å

Secondary structure (DSSP, 8-state):
-----S-S-HHHHHHHHHHHHHTT-HHHHHHHHHHS-HHHHHHHHHHS-TT-EEEE--TTSHHHHHHHHHHHHHHHHHT---SEEEEES---HHHHHHS-----SEEEEE-S---HHHHHHHHHHHHHH---EEEEES--GGG--HHHHHHHHHHHHT-TT-EEEEE-SS-TT-STT-EEEETTTTEEE----

Organism: Stichopus japonicus (NCBI:txid307972)

Sequence (193 aa):
MFVSGLSDDETQQTYILYELQKQGMWNVFIDCFHEVDFPVRKRMIHVMNRNAEITITKTDMPYQQHNVEDFLTCCSSEMYPRGTLVFDGNFSVQFLTNLSLPNAERVVISKKKLEDNDILKIATYIAKKINVTIQFHNCAMNKLSQETITKLGNVVKRRMKFAIVYSTGDSWKNIDSQTIYNFEYGTCDKRKE